Protein AF-A0A7V6VKV2-F1 (afdb_monomer)

Nearest PDB structures (foldseek):
  6hcl-assembly2_B  TM=8.418E-01  e=2.242E-02  Syntrophoba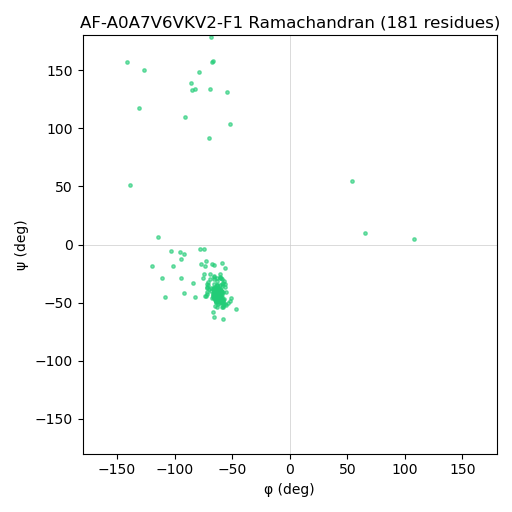cter fumaroxidans MPOB
  6zgr-assembly2_B  TM=8.637E-01  e=3.547E-02  Syntrophobacter fumaroxidans MPOB
  6g9x-assembly2_B  TM=8.181E-01  e=2.573E-02  Syntrophobacter fumaroxidans MPOB
  8sc6-assembly1_A  TM=5.958E-01  e=5.613E-02  Homo sapiens
  8sbe-assembly1_A  TM=6.631E-01  e=1.170E-01  Rattus norvegicus

pLDDT: mean 95.17, std 6.78, range [42.03, 98.62]

Sequence (183 aa):
VFFGTQSMHAYVLFGWMAQAYRDGGLGHAQAGIMTSILLAFGIPSGFVMPALVARMRDLRPIILVLGTCGMAGFLGLLYFPTTVPWLWAVLLGISGGSFPTAIALINARTRDYRVTMQVSAFVQSVGYVVAGTGPLLVGVALDVFGTWHVPLIGLAASAVVLVGSGFMAVSGPMIDDDLPETR

Secondary structure (DSSP, 8-state):
-HHHHHHHHHHHHHHHHHHHHHHTT--HHHHHHHHHHHHHTHHHHHHHHHHHHHH-S--HHHHHHHHHHHHHHHHHHHH-TTSSHHHHHHHHHHHTTHHHHHHHHHHHT--SHHHHHHHHHHHHHHHHHHHHHHHHHHHHHHHHHSSSHHHHHHHHHHHHHHHHHHHHHHH---GGGGS----

Radius of gyration: 17.21 Å; Cα contacts (8 Å, |Δi|>4): 238; chains: 1; bounding box: 44×28×52 Å

Foldseek 3Di:
DLLLLLLLLVLCLQPPQLVLLVLLPDDSVVSVVLSVLLVVLLVVLLVVQLVCLVPPPDCLVLLVQLLVLQLCLLVCSVPPSPPPVNSSSNSNSSNNSSNSNLLSLLVVQEDDPVSSVVCVCVCVVVSVVSSVVNNVVQVVCCVVPVDCNVSSVVSSVSSVVNSVVVNCSRPDHRPVVVDDPPD

Mean predicted aligned error: 3.43 Å

Structure (mmCIF, N/CA/C/O backbone):
data_AF-A0A7V6VKV2-F1
#
_entry.id   AF-A0A7V6VKV2-F1
#
loop_
_atom_site.group_PDB
_atom_site.id
_atom_site.type_symbol
_atom_site.label_atom_id
_atom_site.label_alt_id
_atom_site.label_comp_id
_atom_site.label_asym_id
_atom_site.label_entity_id
_atom_site.label_seq_id
_atom_site.pdbx_PDB_ins_code
_atom_site.Cartn_x
_atom_site.Cartn_y
_atom_site.Cartn_z
_atom_site.occupancy
_atom_site.B_iso_or_equiv
_atom_site.auth_seq_id
_atom_site.auth_comp_id
_atom_site.auth_asym_id
_atom_site.auth_atom_id
_atom_site.pdbx_PDB_model_num
ATOM 1 N N . VAL A 1 1 ? -11.666 -6.725 4.916 1.00 94.56 1 VAL A N 1
ATOM 2 C CA . VAL A 1 1 ? -11.416 -6.146 3.571 1.00 94.56 1 VAL A CA 1
ATOM 3 C C . VAL A 1 1 ? -10.302 -5.113 3.611 1.00 94.56 1 VAL A C 1
ATOM 5 O O . VAL A 1 1 ? -9.261 -5.418 3.056 1.00 94.56 1 VAL A O 1
ATOM 8 N N . PHE A 1 2 ? -10.449 -3.992 4.333 1.00 97.50 2 PHE A N 1
ATOM 9 C CA . PHE A 1 2 ? -9.424 -2.934 4.418 1.00 97.50 2 PHE A CA 1
ATOM 10 C C . PHE A 1 2 ? -8.009 -3.468 4.685 1.00 97.50 2 PHE A C 1
ATOM 12 O O . PHE A 1 2 ? -7.120 -3.282 3.857 1.00 97.50 2 PHE A O 1
ATOM 19 N N . PHE A 1 3 ? -7.842 -4.237 5.768 1.00 98.12 3 PHE A N 1
ATOM 20 C CA . PHE A 1 3 ? -6.550 -4.832 6.116 1.00 98.12 3 PHE A CA 1
ATOM 21 C C . PHE A 1 3 ? -6.005 -5.779 5.026 1.00 98.12 3 PHE A C 1
ATOM 23 O O . PHE A 1 3 ? -4.825 -5.767 4.691 1.00 98.12 3 PHE A O 1
ATOM 30 N N . GLY A 1 4 ? -6.872 -6.600 4.427 1.00 98.00 4 GLY A N 1
ATOM 31 C CA . GLY A 1 4 ? -6.478 -7.529 3.363 1.00 98.00 4 GLY A CA 1
ATOM 32 C C . GLY A 1 4 ? -6.012 -6.804 2.100 1.00 98.00 4 GLY A C 1
ATOM 33 O O . GLY A 1 4 ? -4.958 -7.130 1.565 1.00 98.00 4 GLY A O 1
ATOM 34 N N . THR A 1 5 ? -6.744 -5.777 1.656 1.00 98.00 5 THR A N 1
ATOM 35 C CA . THR A 1 5 ? -6.396 -4.986 0.464 1.00 98.00 5 THR A CA 1
ATOM 36 C C . THR A 1 5 ? -5.083 -4.231 0.652 1.00 98.00 5 THR A C 1
ATOM 38 O O . THR A 1 5 ? -4.216 -4.287 -0.215 1.00 98.00 5 THR A O 1
ATOM 41 N N . GLN A 1 6 ? -4.891 -3.574 1.798 1.00 98.12 6 GLN A N 1
ATOM 42 C CA . GLN A 1 6 ? -3.625 -2.900 2.087 1.00 98.12 6 GLN A CA 1
ATOM 43 C C . GLN A 1 6 ? -2.468 -3.901 2.228 1.00 98.12 6 GLN A C 1
ATOM 45 O O . GLN A 1 6 ? -1.341 -3.595 1.843 1.00 98.12 6 GLN A O 1
ATOM 50 N N . SER A 1 7 ? -2.721 -5.103 2.757 1.00 98.19 7 SER A N 1
ATOM 51 C CA . SER A 1 7 ? -1.677 -6.125 2.914 1.00 98.19 7 SER A CA 1
ATOM 52 C C . SER A 1 7 ? -1.287 -6.701 1.560 1.00 98.19 7 SER A C 1
ATOM 54 O O . SER A 1 7 ? -0.107 -6.907 1.296 1.00 98.19 7 SER A O 1
ATOM 56 N N . MET A 1 8 ? -2.264 -6.870 0.668 1.00 98.50 8 MET A N 1
ATOM 57 C CA . MET A 1 8 ? -2.043 -7.219 -0.731 1.00 98.50 8 MET A CA 1
ATOM 58 C C . MET A 1 8 ? -1.153 -6.183 -1.425 1.00 98.50 8 MET A C 1
ATOM 60 O O . MET A 1 8 ? -0.177 -6.560 -2.070 1.00 98.50 8 MET A O 1
ATOM 64 N N . HIS A 1 9 ? -1.441 -4.884 -1.258 1.00 98.31 9 HIS A N 1
ATOM 65 C CA . HIS A 1 9 ? -0.581 -3.814 -1.779 1.00 98.31 9 HIS A CA 1
ATOM 66 C C . HIS A 1 9 ? 0.834 -3.930 -1.225 1.00 98.31 9 HIS A C 1
ATOM 68 O O . HIS A 1 9 ? 1.780 -3.943 -2.002 1.00 98.31 9 HIS A O 1
ATOM 74 N N . ALA A 1 10 ? 0.986 -4.079 0.093 1.00 98.06 10 ALA A N 1
ATOM 75 C CA . ALA A 1 10 ? 2.295 -4.207 0.726 1.00 98.06 10 ALA A CA 1
ATOM 76 C C . ALA A 1 10 ? 3.091 -5.397 0.171 1.00 98.06 10 ALA A C 1
ATOM 78 O O . ALA A 1 10 ? 4.240 -5.233 -0.223 1.00 98.06 10 ALA A O 1
ATOM 79 N N . TYR A 1 11 ? 2.477 -6.576 0.062 1.00 98.06 11 TYR A N 1
ATOM 80 C CA . TYR A 1 11 ? 3.149 -7.773 -0.449 1.00 98.06 11 TYR A CA 1
ATOM 81 C C . TYR A 1 11 ? 3.588 -7.611 -1.904 1.00 98.06 11 TYR A C 1
ATOM 83 O O . TYR A 1 11 ? 4.697 -8.009 -2.262 1.00 98.06 11 TYR A O 1
ATOM 91 N N . VAL A 1 12 ? 2.752 -6.985 -2.736 1.00 98.31 12 VAL A N 1
ATOM 92 C CA . VAL A 1 12 ? 3.137 -6.658 -4.111 1.00 98.31 12 VAL A CA 1
ATOM 93 C C . VAL A 1 12 ? 4.293 -5.662 -4.122 1.00 98.31 12 VAL A C 1
ATOM 95 O O . VAL A 1 12 ? 5.292 -5.897 -4.795 1.00 98.31 12 VAL A O 1
ATOM 98 N N . LEU A 1 13 ? 4.215 -4.590 -3.335 1.00 97.88 13 LEU A N 1
ATOM 99 C CA . LEU A 1 13 ? 5.277 -3.589 -3.252 1.00 97.88 13 LEU A CA 1
ATOM 100 C C . LEU A 1 13 ? 6.609 -4.189 -2.766 1.00 97.88 13 LEU A C 1
ATOM 102 O O . LEU A 1 13 ? 7.668 -3.793 -3.244 1.00 97.88 13 LEU A O 1
ATOM 106 N N . PHE A 1 14 ? 6.575 -5.170 -1.865 1.00 96.25 14 PHE A N 1
ATOM 107 C CA . PHE A 1 14 ? 7.778 -5.823 -1.344 1.00 96.25 14 PHE A CA 1
ATOM 108 C C . PHE A 1 14 ? 8.431 -6.739 -2.380 1.00 96.25 14 PHE A C 1
ATOM 110 O O . PHE A 1 14 ? 9.651 -6.727 -2.529 1.00 96.25 14 PHE A O 1
ATOM 117 N N . GLY A 1 15 ? 7.626 -7.535 -3.088 1.00 95.81 15 GLY A N 1
ATOM 118 C CA . GLY A 1 15 ? 8.137 -8.540 -4.019 1.00 95.81 15 GLY A CA 1
ATOM 119 C C . GLY A 1 15 ? 8.468 -7.998 -5.408 1.00 95.81 15 GLY A C 1
ATOM 120 O O . GLY A 1 15 ? 9.405 -8.469 -6.045 1.00 95.81 15 GLY A O 1
ATOM 121 N N . TRP A 1 16 ? 7.715 -7.007 -5.883 1.00 97.62 16 TRP A N 1
ATOM 122 C CA . TRP A 1 16 ? 7.640 -6.705 -7.313 1.00 97.62 16 TRP A CA 1
ATOM 123 C C . TRP A 1 16 ? 8.092 -5.301 -7.696 1.00 97.62 16 TRP A C 1
ATOM 125 O O . TRP A 1 16 ? 8.409 -5.057 -8.856 1.00 97.62 16 TRP A O 1
ATOM 135 N N . MET A 1 17 ? 8.155 -4.363 -6.753 1.00 95.88 17 MET A N 1
ATOM 136 C CA . MET A 1 17 ? 8.323 -2.947 -7.087 1.00 95.88 17 MET A CA 1
ATOM 137 C C . MET A 1 17 ? 9.689 -2.639 -7.714 1.00 95.88 17 MET A C 1
ATOM 139 O O . MET A 1 17 ? 9.773 -1.888 -8.685 1.00 95.88 17 MET A O 1
ATOM 143 N N . ALA A 1 18 ? 10.757 -3.291 -7.244 1.00 97.00 18 ALA A N 1
ATOM 144 C CA . ALA A 1 18 ? 12.072 -3.167 -7.869 1.00 97.00 18 ALA A CA 1
ATOM 145 C C . ALA A 1 18 ? 12.051 -3.656 -9.325 1.00 97.00 18 ALA A C 1
ATOM 147 O O . ALA A 1 18 ? 12.643 -3.021 -10.193 1.00 97.00 18 ALA A O 1
ATOM 148 N N . GLN A 1 19 ? 11.352 -4.757 -9.609 1.00 97.44 19 GLN A N 1
ATOM 149 C CA . GLN A 1 19 ? 11.195 -5.245 -10.975 1.00 97.44 19 GLN A CA 1
ATOM 150 C C . GLN A 1 19 ? 10.345 -4.284 -11.813 1.00 97.44 19 GLN A C 1
ATOM 152 O O . GLN A 1 19 ? 10.777 -3.911 -12.894 1.00 97.44 19 GLN A O 1
ATOM 157 N N . ALA A 1 20 ? 9.213 -3.810 -11.295 1.00 97.31 20 ALA A N 1
ATOM 158 C CA . ALA A 1 20 ? 8.334 -2.886 -12.004 1.00 97.31 20 ALA A CA 1
ATOM 159 C C . ALA A 1 20 ? 9.041 -1.586 -12.424 1.00 97.31 20 ALA A C 1
ATOM 161 O O . ALA A 1 20 ? 8.872 -1.126 -13.550 1.00 97.31 20 ALA A O 1
ATOM 162 N N . TYR A 1 21 ? 9.896 -1.020 -11.565 1.00 97.19 21 TYR A N 1
ATOM 163 C CA . TYR A 1 21 ? 10.724 0.129 -11.942 1.00 97.19 21 TYR A CA 1
ATOM 164 C C . TYR A 1 21 ? 11.758 -0.207 -13.025 1.00 97.19 21 TYR A C 1
ATOM 166 O O . TYR A 1 21 ? 11.966 0.602 -13.929 1.00 97.19 21 TYR A O 1
ATOM 174 N N . ARG A 1 22 ? 12.410 -1.376 -12.950 1.00 97.50 22 ARG A N 1
ATOM 175 C CA . ARG A 1 22 ? 13.385 -1.804 -13.970 1.00 97.50 22 ARG A CA 1
ATOM 176 C C . ARG A 1 22 ? 12.726 -2.014 -15.324 1.00 97.50 22 ARG A C 1
ATOM 178 O O . ARG A 1 22 ? 13.208 -1.488 -16.320 1.00 97.50 22 ARG A O 1
ATOM 185 N N . ASP A 1 23 ? 11.608 -2.727 -15.340 1.00 96.62 23 ASP A N 1
ATOM 186 C CA . ASP A 1 23 ? 10.839 -3.007 -16.551 1.00 96.62 23 ASP A CA 1
ATOM 187 C C . ASP A 1 23 ? 10.242 -1.711 -17.131 1.00 96.62 23 ASP A C 1
ATOM 189 O O . ASP A 1 23 ? 10.081 -1.583 -18.341 1.00 96.62 23 ASP A O 1
ATOM 193 N N . GLY A 1 24 ? 9.985 -0.712 -16.278 1.00 94.12 24 GLY A N 1
ATOM 194 C CA . GLY A 1 24 ? 9.628 0.653 -16.670 1.00 94.12 24 GLY A CA 1
ATOM 195 C C . GLY A 1 24 ? 10.789 1.500 -17.213 1.00 94.12 24 GLY A C 1
ATOM 196 O O . GLY A 1 24 ? 10.557 2.635 -17.625 1.00 94.12 24 GLY A O 1
ATOM 197 N N . GLY A 1 25 ? 12.024 0.985 -17.223 1.00 95.62 25 GLY A N 1
ATOM 198 C CA . GLY A 1 25 ? 13.195 1.619 -17.838 1.00 95.62 25 GLY A CA 1
ATOM 199 C C . GLY A 1 25 ? 14.236 2.192 -16.869 1.00 95.62 25 GLY A C 1
ATOM 200 O O . GLY A 1 25 ? 15.195 2.816 -17.324 1.00 95.62 25 GLY A O 1
ATOM 201 N N . LEU A 1 26 ? 14.092 2.013 -15.550 1.00 96.69 26 LEU A N 1
ATOM 202 C CA . LEU A 1 26 ? 15.123 2.432 -14.590 1.00 96.69 26 LEU A CA 1
ATOM 203 C C . LEU A 1 26 ? 16.282 1.427 -14.536 1.00 96.69 26 LEU A C 1
ATOM 205 O O . LEU A 1 26 ? 16.096 0.216 -14.629 1.00 96.69 26 LEU A O 1
ATOM 209 N N . GLY A 1 27 ? 17.492 1.921 -14.262 1.00 97.38 27 GLY A N 1
ATOM 210 C CA . GLY A 1 27 ? 18.623 1.049 -13.945 1.00 97.38 27 GLY A CA 1
ATOM 211 C C . GLY A 1 27 ? 18.432 0.299 -12.617 1.00 97.38 27 GLY A C 1
ATOM 212 O O . GLY A 1 27 ? 17.723 0.761 -11.721 1.00 97.38 27 GLY A O 1
ATOM 213 N N . HIS A 1 28 ? 19.131 -0.831 -12.443 1.00 96.00 28 HIS A N 1
ATOM 214 C CA . HIS A 1 28 ? 19.044 -1.679 -11.240 1.00 96.00 28 HIS A CA 1
ATOM 215 C C . HIS A 1 28 ? 19.231 -0.904 -9.926 1.00 96.00 28 HIS A C 1
ATOM 217 O O . HIS A 1 28 ? 18.450 -1.080 -8.991 1.00 96.00 28 HIS A O 1
ATOM 223 N N . ALA A 1 29 ? 20.239 -0.027 -9.864 1.00 97.19 29 ALA A N 1
ATOM 224 C CA . ALA A 1 29 ? 20.520 0.770 -8.673 1.00 97.19 29 ALA A CA 1
ATOM 225 C C . ALA A 1 29 ? 19.383 1.757 -8.362 1.00 97.19 29 ALA A C 1
ATOM 227 O O . ALA A 1 29 ? 18.945 1.855 -7.219 1.00 97.19 29 ALA A O 1
ATOM 228 N N . GLN A 1 30 ? 18.859 2.451 -9.377 1.00 97.12 30 GLN A N 1
ATOM 229 C CA . GLN A 1 30 ? 17.777 3.420 -9.193 1.00 97.12 30 GLN A CA 1
ATOM 230 C C . GLN A 1 30 ? 16.481 2.736 -8.755 1.00 97.12 30 GLN A C 1
ATOM 232 O O . GLN A 1 30 ? 15.854 3.191 -7.805 1.00 97.12 30 GLN A O 1
ATOM 237 N N . ALA A 1 31 ? 16.113 1.620 -9.388 1.00 97.62 31 ALA A N 1
ATOM 238 C CA . ALA A 1 31 ? 14.945 0.833 -8.999 1.00 97.62 31 ALA A CA 1
ATOM 239 C C . ALA A 1 31 ? 15.043 0.329 -7.547 1.00 97.62 31 ALA A C 1
ATOM 241 O O . ALA A 1 31 ? 14.063 0.379 -6.799 1.00 97.62 31 ALA A O 1
ATOM 242 N N . GLY A 1 32 ? 16.243 -0.092 -7.127 1.00 97.56 32 GLY A N 1
ATOM 243 C CA . GLY A 1 32 ? 16.542 -0.429 -5.737 1.00 97.56 32 GLY A CA 1
ATOM 244 C C . GLY A 1 32 ? 16.316 0.754 -4.795 1.00 97.56 32 GLY A C 1
ATOM 245 O O . GLY A 1 32 ? 15.582 0.611 -3.824 1.00 97.56 32 GLY A O 1
ATOM 246 N N . ILE A 1 33 ? 16.851 1.936 -5.121 1.00 98.06 33 ILE A N 1
ATOM 247 C CA . ILE A 1 33 ? 16.667 3.157 -4.316 1.00 98.06 33 ILE A CA 1
ATOM 248 C C . ILE A 1 33 ? 15.185 3.535 -4.209 1.00 98.06 33 ILE A C 1
ATOM 250 O O . ILE A 1 33 ? 14.722 3.826 -3.111 1.00 98.06 33 ILE A O 1
ATOM 254 N N . MET A 1 34 ? 14.423 3.505 -5.309 1.00 98.19 34 MET A N 1
ATOM 255 C CA . MET A 1 34 ? 12.985 3.813 -5.274 1.00 98.19 34 MET A CA 1
ATOM 256 C C . MET A 1 34 ? 12.238 2.832 -4.366 1.00 98.19 34 MET A C 1
ATOM 258 O O . MET A 1 34 ? 11.403 3.236 -3.556 1.00 98.19 34 MET A O 1
ATOM 262 N N . THR A 1 35 ? 12.603 1.551 -4.447 1.00 97.75 35 THR A N 1
ATOM 263 C CA . THR A 1 35 ? 12.069 0.509 -3.564 1.00 97.75 35 THR A CA 1
ATOM 264 C C . THR A 1 35 ? 12.461 0.753 -2.109 1.00 97.75 35 THR A C 1
ATOM 266 O O . THR A 1 35 ? 11.635 0.635 -1.218 1.00 97.75 35 THR A O 1
ATOM 269 N N . SER A 1 36 ? 13.687 1.178 -1.823 1.00 98.00 36 SER A N 1
ATOM 270 C CA . SER A 1 36 ? 14.076 1.540 -0.458 1.00 98.00 36 SER A CA 1
ATOM 271 C C . SER A 1 36 ? 13.306 2.755 0.061 1.00 98.00 36 SER A C 1
ATOM 273 O O . SER A 1 36 ? 12.876 2.739 1.212 1.00 98.00 36 SER A O 1
ATOM 275 N N . ILE A 1 37 ? 13.086 3.779 -0.774 1.00 97.94 37 ILE A N 1
ATOM 276 C CA . ILE A 1 37 ? 12.322 4.978 -0.404 1.00 97.94 37 ILE A CA 1
ATOM 277 C C . ILE A 1 37 ? 10.912 4.587 0.029 1.00 97.94 37 ILE A C 1
ATOM 279 O O . ILE A 1 37 ? 10.511 4.951 1.130 1.00 97.94 37 ILE A O 1
ATOM 283 N N . LEU A 1 38 ? 10.172 3.822 -0.779 1.00 97.31 38 LEU A N 1
ATOM 284 C CA . LEU A 1 38 ? 8.790 3.478 -0.425 1.00 97.31 38 LEU A CA 1
ATOM 285 C C . LEU A 1 38 ? 8.707 2.645 0.864 1.00 97.31 38 LEU A C 1
ATOM 287 O O . LEU A 1 38 ? 7.821 2.875 1.682 1.00 97.31 38 LEU A O 1
ATOM 291 N N . LEU A 1 39 ? 9.648 1.720 1.086 1.00 96.44 39 LEU A N 1
ATOM 292 C CA . LEU A 1 39 ? 9.680 0.884 2.288 1.00 96.44 39 LEU A CA 1
ATOM 293 C C . LEU A 1 39 ? 10.066 1.689 3.529 1.00 96.44 39 LEU A C 1
ATOM 295 O O . LEU A 1 39 ? 9.534 1.444 4.612 1.00 96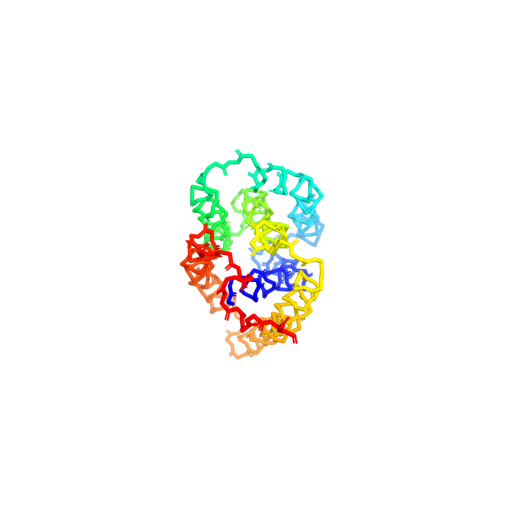.44 39 LEU A O 1
ATOM 299 N N . ALA A 1 40 ? 10.944 2.683 3.375 1.00 97.56 40 ALA A N 1
ATOM 300 C CA . ALA A 1 40 ? 11.368 3.548 4.467 1.00 97.56 40 ALA A CA 1
ATOM 301 C C . ALA A 1 40 ? 10.194 4.317 5.093 1.00 97.56 40 ALA A C 1
ATOM 303 O O . ALA A 1 40 ? 10.224 4.568 6.295 1.00 97.56 40 ALA A O 1
ATOM 304 N N . PHE A 1 41 ? 9.131 4.617 4.333 1.00 96.75 41 PHE A N 1
ATOM 305 C CA . PHE A 1 41 ? 7.901 5.232 4.859 1.00 96.75 41 PHE A CA 1
ATOM 306 C C . PHE A 1 41 ? 7.126 4.334 5.839 1.00 96.75 41 PHE A C 1
ATOM 308 O O . PHE A 1 41 ? 6.328 4.840 6.636 1.00 96.75 41 PHE A O 1
ATOM 315 N N . GLY A 1 42 ? 7.391 3.024 5.859 1.00 92.62 42 GLY A N 1
ATOM 316 C CA . GLY A 1 42 ? 6.848 2.113 6.868 1.00 92.62 42 GLY A CA 1
ATOM 317 C C . GLY A 1 42 ? 7.236 2.513 8.297 1.00 92.62 42 GLY A C 1
ATOM 318 O O . GLY A 1 42 ? 6.418 2.422 9.209 1.00 92.62 42 GLY A O 1
ATOM 319 N N . ILE A 1 43 ? 8.450 3.044 8.488 1.00 96.12 43 ILE A N 1
ATOM 320 C CA . ILE A 1 43 ? 8.948 3.474 9.801 1.00 96.12 43 ILE A CA 1
ATOM 321 C C . ILE A 1 43 ? 8.140 4.662 10.348 1.00 96.12 43 ILE A C 1
ATOM 323 O O . ILE A 1 43 ? 7.492 4.496 11.381 1.00 96.12 43 ILE A O 1
ATOM 327 N N . PRO A 1 44 ? 8.112 5.850 9.705 1.00 96.94 44 PRO A N 1
ATOM 328 C CA . PRO A 1 44 ? 7.372 6.989 10.234 1.00 96.94 44 PRO A CA 1
ATOM 329 C C . PRO A 1 44 ? 5.871 6.705 10.319 1.00 96.94 44 PRO A C 1
ATOM 331 O O . PRO A 1 44 ? 5.235 7.101 11.295 1.00 96.94 44 PRO A O 1
ATOM 334 N N . SER A 1 45 ? 5.292 5.983 9.353 1.00 95.69 45 SER A N 1
ATOM 335 C CA . SER A 1 45 ? 3.864 5.654 9.399 1.00 95.69 45 SER A CA 1
ATOM 336 C C . SER A 1 45 ? 3.495 4.779 10.602 1.00 95.69 45 SER A C 1
ATOM 338 O O . SER A 1 45 ? 2.442 5.006 11.199 1.00 95.69 45 SER A O 1
ATOM 340 N N . GLY A 1 46 ? 4.375 3.862 11.022 1.00 95.56 46 GLY A N 1
ATOM 341 C CA . GLY A 1 46 ? 4.197 3.037 12.219 1.00 95.56 46 GLY A CA 1
ATOM 342 C C . GLY A 1 46 ? 4.046 3.837 13.517 1.00 95.56 46 GLY A C 1
ATOM 343 O O . GLY A 1 46 ? 3.327 3.407 14.414 1.00 95.56 46 GLY A O 1
ATOM 344 N N . PHE A 1 47 ? 4.652 5.025 13.601 1.00 96.06 47 PHE A N 1
ATOM 345 C CA . PHE A 1 47 ? 4.518 5.917 14.759 1.00 96.06 47 PHE A CA 1
ATOM 346 C C . PHE A 1 47 ? 3.376 6.925 14.596 1.00 96.06 47 PHE A C 1
ATOM 348 O O . PHE A 1 47 ? 2.634 7.191 15.542 1.00 96.06 47 PHE A O 1
ATOM 355 N N . VAL A 1 48 ? 3.225 7.496 13.398 1.00 97.56 48 VAL A N 1
ATOM 356 C CA . VAL A 1 48 ? 2.270 8.584 13.148 1.00 97.56 48 VAL A CA 1
ATOM 357 C C . VAL A 1 48 ? 0.833 8.066 13.114 1.00 97.56 48 VAL A C 1
ATOM 359 O O . VAL A 1 48 ? -0.049 8.672 13.720 1.00 97.56 48 VAL A O 1
ATOM 362 N N . MET A 1 49 ? 0.573 6.944 12.439 1.00 97.69 49 MET A N 1
ATOM 363 C CA . MET A 1 49 ? -0.800 6.486 12.201 1.00 97.69 49 MET A CA 1
ATOM 364 C C . MET A 1 49 ? -1.546 6.080 13.478 1.00 97.69 49 MET A C 1
ATOM 366 O O . MET A 1 49 ? -2.683 6.526 13.633 1.00 97.69 49 MET A O 1
ATOM 370 N N . PRO A 1 50 ? -0.954 5.341 14.439 1.00 96.38 50 PRO A N 1
ATOM 371 C CA . PRO A 1 50 ? -1.634 5.051 15.701 1.00 96.38 50 PRO A CA 1
ATOM 372 C C . PRO A 1 50 ? -1.971 6.316 16.498 1.00 96.38 50 PRO A C 1
ATOM 374 O O . PRO A 1 50 ? -3.056 6.418 17.070 1.00 96.38 50 PRO A O 1
ATOM 377 N N . ALA A 1 51 ? -1.081 7.315 16.489 1.00 96.62 51 ALA A N 1
ATOM 378 C CA . ALA A 1 51 ? -1.323 8.592 17.155 1.00 96.62 51 ALA A CA 1
ATOM 379 C C . ALA A 1 51 ? -2.473 9.378 16.504 1.00 96.62 51 ALA A C 1
ATOM 381 O O . ALA A 1 51 ? -3.284 9.972 17.217 1.00 96.62 51 ALA A O 1
ATOM 382 N N . LEU A 1 52 ? -2.573 9.364 15.169 1.00 96.50 52 LEU A N 1
ATOM 383 C CA . LEU A 1 52 ? -3.704 9.960 14.453 1.00 96.50 52 LEU A CA 1
ATOM 384 C C . LEU A 1 52 ? -5.009 9.230 14.776 1.00 96.50 52 LEU A C 1
ATOM 386 O O . LEU A 1 52 ? -5.998 9.887 15.092 1.00 96.50 52 LEU A O 1
ATOM 390 N N . VAL A 1 53 ? -5.002 7.894 14.774 1.00 96.62 53 VAL A N 1
ATOM 391 C CA . VAL A 1 53 ? -6.183 7.084 15.111 1.00 96.62 53 VAL A CA 1
ATOM 392 C C . VAL A 1 53 ? -6.686 7.372 16.526 1.00 96.62 53 VAL A C 1
ATOM 394 O O . VAL A 1 53 ? -7.889 7.480 16.731 1.00 96.62 53 VAL A O 1
ATOM 397 N N . ALA A 1 54 ? -5.783 7.567 17.488 1.00 94.25 54 ALA A N 1
ATOM 398 C CA . ALA A 1 54 ? -6.155 7.856 18.872 1.00 94.25 54 ALA A CA 1
ATOM 399 C C . ALA A 1 54 ? -6.672 9.290 19.104 1.00 94.25 54 ALA A C 1
ATOM 401 O O . ALA A 1 54 ? -7.374 9.534 20.084 1.00 94.25 54 ALA A O 1
ATOM 402 N N . ARG A 1 55 ? -6.287 10.262 18.264 1.00 92.81 55 ARG A N 1
ATOM 403 C CA . ARG A 1 55 ? -6.539 11.697 18.513 1.00 92.81 55 ARG A CA 1
ATOM 404 C C . ARG A 1 55 ? -7.559 12.331 17.575 1.00 92.81 55 ARG A C 1
ATOM 406 O O . ARG A 1 55 ? -8.186 13.322 17.947 1.00 92.81 55 ARG A O 1
ATOM 413 N N . MET A 1 56 ? -7.694 11.828 16.352 1.00 93.06 56 MET A N 1
ATOM 414 C CA . MET A 1 56 ? -8.585 12.416 15.357 1.00 93.06 56 MET A CA 1
ATOM 415 C C . MET A 1 56 ? -10.021 11.940 15.558 1.00 93.06 56 MET A C 1
ATOM 417 O O . MET A 1 56 ? -10.283 10.750 15.692 1.00 93.06 56 MET A O 1
ATOM 421 N N . ARG A 1 57 ? -10.966 12.884 15.514 1.00 88.00 57 ARG A N 1
ATOM 422 C CA . ARG A 1 57 ? -12.406 12.581 15.552 1.00 88.00 57 ARG A CA 1
ATOM 423 C C . ARG A 1 57 ? -12.915 11.949 14.259 1.00 88.00 57 ARG A C 1
ATOM 425 O O . ARG A 1 57 ? -13.823 11.128 14.308 1.00 88.00 57 ARG A O 1
ATOM 432 N N . ASP A 1 58 ? -12.347 12.348 13.124 1.00 92.81 58 ASP A N 1
ATOM 433 C CA . ASP A 1 58 ? -12.696 11.823 11.807 1.00 92.81 58 ASP A CA 1
ATOM 434 C C . ASP A 1 58 ? -11.428 11.427 11.044 1.00 92.81 58 ASP A C 1
ATOM 436 O O . ASP A 1 58 ? -10.571 12.261 10.750 1.00 92.81 58 ASP A O 1
ATOM 440 N N . LEU A 1 59 ? -11.312 10.135 10.736 1.00 95.88 59 LEU A N 1
ATOM 441 C CA . LEU A 1 59 ? -10.193 9.545 10.000 1.00 95.88 59 LEU A CA 1
ATOM 442 C C . LEU A 1 59 ? -10.465 9.423 8.497 1.00 95.88 59 LEU A C 1
ATOM 444 O O . LEU A 1 59 ? -9.554 9.074 7.747 1.00 95.88 59 LEU A O 1
ATOM 448 N N . ARG A 1 6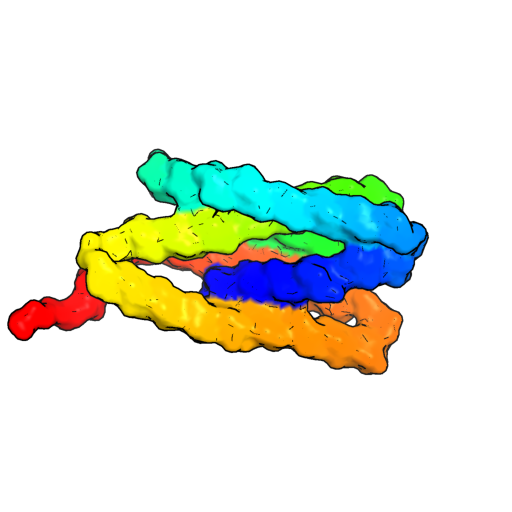0 ? -11.681 9.720 8.021 1.00 96.62 60 ARG A N 1
ATOM 449 C CA . ARG A 1 60 ? -12.028 9.626 6.593 1.00 96.62 60 ARG A CA 1
ATOM 450 C C . ARG A 1 60 ? -11.092 10.454 5.702 1.00 96.62 60 ARG A C 1
ATOM 452 O O . ARG A 1 60 ? -10.659 9.912 4.685 1.00 96.62 60 ARG A O 1
ATOM 459 N N . PRO A 1 61 ? -10.681 11.689 6.064 1.00 97.25 61 PRO A N 1
ATOM 460 C CA . PRO A 1 61 ? -9.710 12.434 5.262 1.00 97.25 61 PRO A CA 1
ATOM 461 C C . PRO A 1 61 ? -8.360 11.717 5.140 1.00 97.25 61 PRO A C 1
ATOM 463 O O . PRO A 1 61 ? -7.771 11.703 4.064 1.00 97.25 61 PRO A O 1
ATOM 466 N N . ILE A 1 62 ? -7.894 11.064 6.210 1.00 97.50 62 ILE A N 1
ATOM 467 C CA . ILE A 1 62 ? -6.649 10.286 6.186 1.00 97.50 62 ILE A CA 1
ATOM 468 C C . ILE A 1 62 ? -6.794 9.086 5.250 1.00 97.50 62 ILE A C 1
ATOM 470 O O . ILE A 1 62 ? -5.936 8.880 4.398 1.00 97.50 62 ILE A O 1
ATOM 474 N N . ILE A 1 63 ? -7.901 8.343 5.333 1.00 98.19 63 ILE A N 1
ATOM 475 C CA . ILE A 1 63 ? -8.162 7.215 4.425 1.00 98.19 63 ILE A CA 1
ATOM 476 C C . ILE A 1 63 ? -8.204 7.671 2.956 1.00 98.19 63 ILE A C 1
ATOM 478 O O . ILE A 1 63 ? -7.649 6.988 2.095 1.00 98.19 63 ILE A O 1
ATOM 482 N N . LEU A 1 64 ? -8.800 8.835 2.661 1.00 98.31 64 LEU A N 1
ATOM 483 C CA . LEU A 1 64 ? -8.783 9.408 1.308 1.00 98.31 64 LEU A CA 1
ATOM 484 C C . LEU A 1 64 ? -7.370 9.715 0.832 1.00 98.31 64 LEU A C 1
ATOM 486 O O . LEU A 1 64 ? -7.023 9.349 -0.288 1.00 98.31 64 LEU A O 1
ATOM 490 N N . VAL A 1 65 ? -6.556 10.373 1.657 1.00 98.44 65 VAL A N 1
ATOM 491 C CA . VAL A 1 65 ? -5.163 10.687 1.313 1.00 98.44 65 VAL A CA 1
ATOM 492 C C . VAL A 1 65 ? -4.378 9.404 1.043 1.00 98.44 65 VAL A C 1
ATOM 494 O O . VAL A 1 65 ? -3.761 9.276 -0.007 1.00 98.44 65 VAL A O 1
ATOM 497 N N . LEU A 1 66 ? -4.461 8.411 1.930 1.00 98.44 66 LEU A N 1
ATOM 498 C CA . LEU A 1 66 ? -3.752 7.139 1.765 1.00 98.44 66 LEU A CA 1
ATOM 499 C C . LEU A 1 66 ? -4.154 6.414 0.472 1.00 98.44 66 LEU A C 1
ATOM 501 O O . LEU A 1 66 ? -3.293 5.933 -0.269 1.00 98.44 66 LEU A O 1
ATOM 505 N N . GLY A 1 67 ? -5.452 6.359 0.170 1.00 98.31 67 GLY A N 1
ATOM 506 C CA . GLY A 1 67 ? -5.953 5.708 -1.037 1.00 98.31 67 GLY A CA 1
ATOM 507 C C . GLY A 1 67 ? -5.650 6.474 -2.323 1.00 98.31 67 GLY A C 1
ATOM 508 O O . GLY A 1 67 ? -5.255 5.865 -3.315 1.00 98.31 67 GLY A O 1
ATOM 509 N N . THR A 1 68 ? -5.772 7.803 -2.316 1.00 98.44 68 THR A N 1
ATOM 510 C CA . THR A 1 68 ? -5.441 8.642 -3.481 1.00 98.44 68 THR A CA 1
ATOM 511 C C . THR A 1 68 ? -3.945 8.653 -3.769 1.00 98.44 68 THR A C 1
ATOM 513 O O . THR A 1 68 ? -3.567 8.567 -4.934 1.00 98.44 68 THR A O 1
ATOM 516 N N . CYS A 1 69 ? -3.088 8.658 -2.744 1.00 98.62 69 CYS A N 1
ATOM 517 C CA . CYS A 1 69 ? -1.650 8.463 -2.915 1.00 98.62 69 CYS A CA 1
ATOM 518 C C . CYS A 1 69 ? -1.339 7.088 -3.527 1.00 98.62 69 CYS A C 1
ATOM 520 O O . CYS A 1 69 ? -0.542 7.011 -4.457 1.00 98.62 69 CYS A O 1
ATOM 522 N N . GLY A 1 70 ? -2.004 6.019 -3.073 1.00 98.44 70 GLY A N 1
ATOM 523 C CA . GLY A 1 70 ? -1.844 4.681 -3.654 1.00 98.44 70 GLY A CA 1
ATOM 524 C C . GLY A 1 70 ? -2.250 4.638 -5.128 1.00 98.44 70 GLY A C 1
ATOM 525 O O . GLY A 1 70 ? -1.467 4.231 -5.982 1.00 98.44 70 GLY A O 1
ATOM 526 N N . MET A 1 71 ? -3.444 5.149 -5.438 1.00 98.38 71 MET A N 1
ATOM 527 C CA . MET A 1 71 ? -3.958 5.283 -6.804 1.00 98.38 71 MET A CA 1
ATOM 528 C C . MET A 1 71 ? -2.992 6.072 -7.701 1.00 98.38 71 MET A C 1
ATOM 530 O O . MET A 1 71 ? -2.602 5.595 -8.764 1.00 98.38 71 MET A O 1
ATOM 534 N N . ALA A 1 72 ? -2.574 7.263 -7.266 1.00 98.38 72 ALA A N 1
ATOM 535 C CA . ALA A 1 72 ? -1.661 8.117 -8.017 1.00 98.38 72 ALA A CA 1
ATOM 536 C C . ALA A 1 72 ? -0.274 7.481 -8.182 1.00 98.38 72 ALA A C 1
ATOM 538 O O . ALA A 1 72 ? 0.328 7.614 -9.241 1.00 98.38 72 ALA A O 1
ATOM 539 N N . GLY A 1 73 ? 0.219 6.757 -7.176 1.00 98.25 73 GLY A N 1
ATOM 540 C CA . GLY A 1 73 ? 1.476 6.019 -7.249 1.00 98.25 73 GLY A CA 1
ATOM 541 C C . GLY A 1 73 ? 1.446 4.909 -8.302 1.00 98.25 73 GLY A C 1
ATOM 542 O O . GLY A 1 73 ? 2.344 4.839 -9.138 1.00 98.25 73 GLY A O 1
ATOM 543 N N . PHE A 1 74 ? 0.393 4.084 -8.319 1.00 98.44 74 PHE A N 1
ATOM 544 C CA . PHE A 1 74 ? 0.245 3.015 -9.314 1.00 98.44 74 PHE A CA 1
ATOM 545 C C . PHE A 1 74 ? 0.033 3.559 -10.732 1.00 98.44 74 PHE A C 1
ATOM 547 O O . PHE A 1 74 ? 0.664 3.077 -11.671 1.00 98.44 74 PHE A O 1
ATOM 554 N N . LEU A 1 75 ? -0.811 4.583 -10.901 1.00 98.12 75 LEU A N 1
ATOM 555 C CA . LEU A 1 75 ? -1.051 5.204 -12.209 1.00 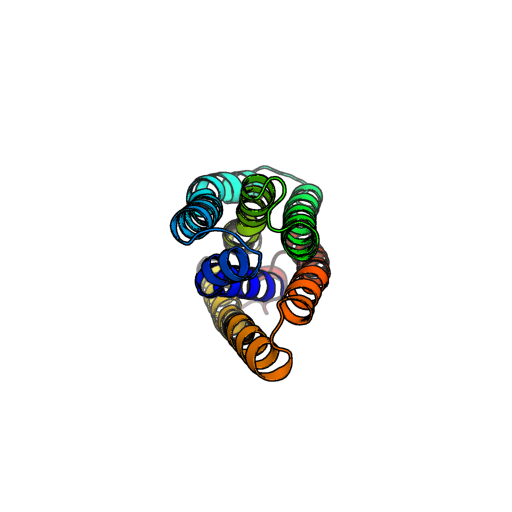98.12 75 LEU A CA 1
ATOM 556 C C . LEU A 1 75 ? 0.162 5.997 -12.712 1.00 98.12 75 LEU A C 1
ATOM 558 O O . LEU A 1 75 ? 0.474 5.959 -13.899 1.00 98.12 75 LEU A O 1
ATOM 562 N N . GLY A 1 76 ? 0.867 6.694 -11.821 1.00 97.44 76 GLY A N 1
ATOM 563 C CA . GLY A 1 76 ? 2.095 7.412 -12.151 1.00 97.44 76 GLY A CA 1
ATOM 564 C C . GLY A 1 76 ? 3.185 6.465 -12.637 1.00 97.44 76 GLY A C 1
ATOM 565 O O . GLY A 1 76 ? 3.818 6.729 -13.653 1.00 97.44 76 GLY A O 1
ATOM 566 N N . LEU A 1 77 ? 3.332 5.308 -11.988 1.00 96.50 77 LEU A N 1
ATOM 567 C CA . LEU A 1 77 ? 4.239 4.266 -12.454 1.00 96.50 77 LEU A CA 1
ATOM 568 C C . LEU A 1 77 ? 3.804 3.656 -13.796 1.00 96.50 77 LEU A C 1
ATOM 570 O O . LEU A 1 77 ? 4.653 3.349 -14.624 1.00 96.50 77 LEU A O 1
ATOM 574 N N . LEU A 1 78 ? 2.498 3.490 -14.018 1.00 96.94 78 LEU A N 1
ATOM 575 C CA . LEU A 1 78 ? 1.963 2.931 -15.259 1.00 96.94 78 LEU A CA 1
ATOM 576 C C . LEU A 1 78 ? 2.261 3.822 -16.471 1.00 96.94 78 LEU A C 1
ATOM 578 O O . LEU A 1 78 ? 2.714 3.329 -17.499 1.00 96.94 78 LEU A O 1
ATOM 582 N N . TYR A 1 79 ? 1.993 5.123 -16.356 1.00 96.75 79 TYR A N 1
ATOM 583 C CA . TYR A 1 79 ? 2.092 6.048 -17.488 1.00 96.75 79 TYR A CA 1
ATOM 584 C C . TYR A 1 79 ? 3.441 6.761 -17.579 1.00 96.75 79 TYR A C 1
ATOM 586 O O . TYR A 1 79 ? 3.877 7.120 -18.671 1.00 96.75 79 TYR A O 1
ATOM 594 N N . PHE A 1 80 ? 4.107 6.975 -16.444 1.00 96.00 80 PHE A N 1
ATOM 595 C CA . PHE A 1 80 ? 5.296 7.816 -16.338 1.00 96.00 80 PHE A CA 1
ATOM 596 C C . PHE A 1 80 ? 6.384 7.205 -15.430 1.00 96.00 80 PHE A C 1
ATOM 598 O O . PHE A 1 80 ? 6.906 7.899 -14.549 1.00 96.00 80 PHE A O 1
ATOM 605 N N . PRO A 1 81 ? 6.790 5.934 -15.637 1.00 92.00 81 PRO A N 1
ATOM 606 C CA . PRO A 1 81 ? 7.678 5.211 -14.717 1.00 92.00 81 PRO A CA 1
ATOM 607 C C . PRO A 1 81 ? 9.032 5.900 -14.497 1.00 92.00 81 PRO A C 1
ATOM 609 O O . PRO A 1 81 ? 9.572 5.860 -13.393 1.00 92.00 81 PRO A O 1
ATOM 612 N N . THR A 1 82 ? 9.568 6.564 -15.525 1.00 93.19 82 THR A N 1
ATOM 613 C CA . THR A 1 82 ? 10.863 7.267 -15.505 1.00 93.19 82 THR A CA 1
ATOM 614 C C . THR A 1 82 ? 10.754 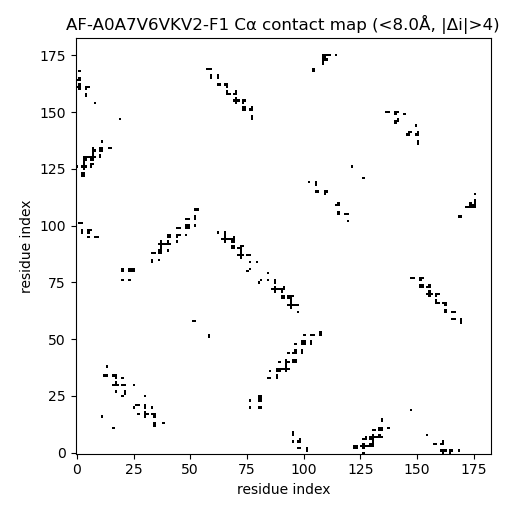8.756 -15.184 1.00 93.19 82 THR A C 1
ATOM 616 O O . THR A 1 82 ? 11.767 9.398 -14.907 1.00 93.19 82 THR A O 1
ATOM 619 N N . THR A 1 83 ? 9.548 9.329 -15.204 1.00 92.50 83 THR A N 1
ATOM 620 C CA . THR A 1 83 ? 9.350 10.762 -14.952 1.00 92.50 83 THR A CA 1
ATOM 621 C C . THR A 1 83 ? 9.099 10.966 -13.466 1.00 92.50 83 THR A C 1
ATOM 623 O O . THR A 1 83 ? 8.054 10.587 -12.952 1.00 92.50 83 THR A O 1
ATOM 626 N N . VAL A 1 84 ? 10.070 11.563 -12.770 1.00 94.31 84 VAL A N 1
ATOM 627 C CA . VAL A 1 84 ? 10.024 11.797 -11.313 1.00 94.31 84 VAL A CA 1
ATOM 628 C C . VAL A 1 84 ? 9.750 10.497 -10.516 1.00 94.31 84 VAL A C 1
ATOM 630 O O . VAL A 1 84 ? 8.838 10.447 -9.695 1.00 94.31 84 VAL A O 1
ATOM 633 N N . PRO A 1 85 ? 10.544 9.423 -10.702 1.00 95.31 85 PRO A N 1
ATOM 634 C CA . PRO A 1 85 ? 10.247 8.097 -10.142 1.00 95.31 85 PRO A CA 1
ATOM 635 C C . PRO A 1 85 ? 10.164 8.077 -8.609 1.00 95.31 85 PRO A C 1
ATOM 637 O O . PRO A 1 85 ? 9.424 7.276 -8.031 1.00 95.31 85 PRO A O 1
ATOM 640 N N . TRP A 1 86 ? 10.888 8.989 -7.951 1.00 97.38 86 TRP A N 1
ATOM 641 C CA . TRP A 1 86 ? 10.872 9.148 -6.498 1.00 97.38 86 TRP A CA 1
ATOM 642 C C . TRP A 1 86 ? 9.516 9.632 -5.981 1.00 97.38 86 TRP A C 1
ATOM 644 O O . TRP A 1 86 ? 9.142 9.276 -4.867 1.00 97.38 86 TRP A O 1
ATOM 654 N N . LEU A 1 87 ? 8.757 10.395 -6.777 1.00 98.19 87 LEU A N 1
ATOM 655 C CA . LEU A 1 87 ? 7.425 10.861 -6.396 1.00 98.19 87 LEU A CA 1
ATOM 656 C C . LEU A 1 87 ? 6.468 9.677 -6.273 1.00 98.19 87 LEU A C 1
ATOM 658 O O . LEU A 1 87 ? 5.765 9.562 -5.273 1.00 98.19 87 LEU A O 1
ATOM 662 N N . TRP A 1 88 ? 6.489 8.759 -7.243 1.00 98.00 88 TRP A N 1
ATOM 663 C CA . TRP A 1 88 ? 5.664 7.549 -7.203 1.00 98.00 88 TRP A CA 1
ATOM 664 C C . TRP A 1 88 ? 6.028 6.670 -6.002 1.00 98.00 88 TRP A C 1
ATOM 666 O O . TRP A 1 88 ? 5.134 6.214 -5.292 1.00 98.00 88 TRP A O 1
ATOM 676 N N . ALA A 1 89 ? 7.323 6.524 -5.700 1.00 98.25 89 ALA A N 1
ATOM 677 C CA . ALA A 1 89 ? 7.791 5.784 -4.528 1.00 98.25 89 ALA A CA 1
ATOM 678 C C . ALA A 1 89 ? 7.299 6.413 -3.215 1.00 98.25 89 ALA A C 1
ATOM 680 O O . ALA A 1 89 ? 6.819 5.706 -2.331 1.00 98.25 89 ALA A O 1
ATOM 681 N N . VAL A 1 90 ? 7.371 7.742 -3.097 1.00 98.56 90 VAL A N 1
ATOM 682 C CA . VAL A 1 90 ? 6.867 8.484 -1.932 1.00 98.56 90 VAL A CA 1
ATOM 683 C C . VAL A 1 90 ? 5.356 8.326 -1.788 1.00 98.56 90 VAL A C 1
ATOM 685 O O . VAL A 1 90 ? 4.882 8.047 -0.692 1.00 98.56 90 VAL A O 1
ATOM 688 N N . LEU A 1 91 ? 4.588 8.456 -2.872 1.00 98.62 91 LEU A N 1
ATOM 689 C CA . LEU A 1 91 ? 3.131 8.306 -2.834 1.00 98.62 91 LEU A CA 1
ATOM 690 C C . LEU A 1 91 ? 2.713 6.888 -2.414 1.00 98.62 91 LEU A C 1
ATOM 692 O O . LEU A 1 91 ? 1.849 6.730 -1.550 1.00 98.62 91 LEU A O 1
ATOM 696 N N . LEU A 1 92 ? 3.366 5.857 -2.955 1.00 98.56 92 LEU A N 1
ATOM 697 C CA . LEU A 1 92 ? 3.140 4.467 -2.545 1.00 98.56 92 LEU A CA 1
ATOM 698 C C . LEU A 1 92 ? 3.558 4.232 -1.085 1.00 98.56 92 LEU A C 1
ATOM 700 O O . LEU A 1 92 ? 2.837 3.570 -0.340 1.00 98.56 92 LEU A O 1
ATOM 704 N N . GLY A 1 93 ? 4.668 4.830 -0.647 1.00 98.25 93 GLY A N 1
ATOM 705 C CA . GLY A 1 93 ? 5.118 4.794 0.744 1.00 98.25 93 GLY A CA 1
ATOM 706 C C . GLY A 1 93 ? 4.118 5.437 1.711 1.00 98.25 93 GLY A C 1
ATOM 707 O O . GLY A 1 93 ? 3.783 4.844 2.735 1.00 98.25 93 GLY A O 1
ATOM 708 N N . ILE A 1 94 ? 3.576 6.610 1.362 1.00 98.62 94 ILE A N 1
ATOM 709 C CA . ILE A 1 94 ? 2.504 7.273 2.121 1.00 98.62 94 ILE A CA 1
ATOM 710 C C . ILE A 1 94 ? 1.281 6.359 2.198 1.00 98.62 94 ILE A C 1
ATOM 712 O O . ILE A 1 94 ? 0.768 6.139 3.292 1.00 98.62 94 ILE A O 1
ATOM 716 N N . SER A 1 95 ? 0.852 5.773 1.075 1.00 98.50 95 SER A N 1
ATOM 717 C CA . SER A 1 95 ? -0.273 4.827 1.032 1.00 98.50 95 SER A CA 1
ATOM 718 C C . SER A 1 95 ? -0.077 3.624 1.966 1.00 98.50 95 SER A C 1
ATOM 720 O O . SER A 1 95 ? -1.032 3.171 2.610 1.00 98.50 95 SER A O 1
ATOM 722 N N . GLY A 1 96 ? 1.174 3.174 2.132 1.00 97.81 96 GLY A N 1
ATOM 723 C CA . GLY A 1 96 ? 1.583 2.133 3.079 1.00 97.81 96 GLY A CA 1
ATOM 724 C C . GLY A 1 96 ? 1.217 2.419 4.542 1.00 97.81 96 GLY A C 1
ATOM 725 O O . GLY A 1 96 ? 1.054 1.480 5.323 1.00 97.81 96 GLY A O 1
ATOM 726 N N . GLY A 1 97 ? 0.963 3.683 4.903 1.00 98.12 97 GLY A N 1
ATOM 727 C CA . GLY A 1 97 ? 0.418 4.059 6.210 1.00 98.12 97 GLY A CA 1
ATOM 728 C C . GLY A 1 97 ? -0.940 3.428 6.533 1.00 98.12 97 GLY A C 1
ATOM 729 O O . GLY A 1 97 ? -1.303 3.317 7.700 1.00 98.12 97 GLY A O 1
ATOM 730 N N . SER A 1 98 ? -1.645 2.897 5.534 1.00 98.12 98 SER A N 1
ATOM 731 C CA . SER A 1 98 ? -2.879 2.133 5.734 1.00 98.12 98 SER A CA 1
ATOM 732 C C . SER A 1 98 ? -2.698 0.921 6.658 1.00 98.12 98 SER A C 1
ATOM 734 O O . SER A 1 98 ? -3.633 0.566 7.372 1.00 98.12 98 SER A O 1
ATOM 736 N N . PHE A 1 99 ? -1.515 0.289 6.679 1.00 98.00 99 PHE A N 1
ATOM 737 C CA . PHE A 1 99 ? -1.258 -0.887 7.522 1.00 98.00 99 PHE A CA 1
ATOM 738 C C . PHE A 1 99 ? -1.286 -0.558 9.020 1.00 98.00 99 PHE A C 1
ATOM 740 O O . PHE A 1 99 ? -2.123 -1.118 9.734 1.00 98.00 99 PHE A O 1
ATOM 747 N N . PRO A 1 100 ? -0.448 0.367 9.532 1.00 97.75 100 PRO A N 1
ATOM 748 C CA . PRO A 1 100 ? -0.516 0.743 10.938 1.00 97.75 100 PRO A CA 1
ATOM 749 C C . PRO A 1 100 ? -1.854 1.401 11.302 1.00 97.75 100 PRO A C 1
ATOM 751 O O . PRO A 1 100 ? -2.315 1.218 12.426 1.00 97.75 100 PRO A O 1
ATOM 754 N N . THR A 1 101 ? -2.534 2.087 10.370 1.00 97.94 101 THR A N 1
ATOM 755 C CA . THR A 1 101 ? -3.916 2.550 10.587 1.00 97.94 101 THR A CA 1
ATOM 756 C C . THR A 1 101 ? -4.869 1.382 10.842 1.00 97.94 101 THR A C 1
ATOM 758 O O . THR A 1 101 ? -5.641 1.432 11.795 1.00 97.94 101 THR A O 1
ATOM 761 N N . ALA A 1 102 ? -4.812 0.317 10.037 1.00 97.31 102 ALA A N 1
ATOM 762 C CA . ALA A 1 102 ? -5.673 -0.851 10.201 1.00 97.31 102 ALA A CA 1
ATOM 763 C C . ALA A 1 102 ? -5.443 -1.561 11.546 1.00 97.31 102 ALA A C 1
ATOM 765 O O . ALA A 1 102 ? -6.408 -1.913 12.221 1.00 97.31 102 ALA A O 1
ATOM 766 N N . ILE A 1 103 ? -4.182 -1.717 11.964 1.00 96.50 103 ILE A N 1
ATOM 767 C CA . ILE A 1 103 ? -3.843 -2.307 13.267 1.00 96.50 103 ILE A CA 1
ATOM 768 C C . ILE A 1 103 ? -4.311 -1.416 14.423 1.00 96.50 103 ILE A C 1
ATOM 770 O O . ILE A 1 103 ? -4.912 -1.903 15.379 1.00 96.50 103 ILE A O 1
ATOM 774 N N . ALA A 1 104 ? -4.078 -0.106 14.337 1.00 96.69 104 ALA A N 1
ATOM 775 C CA . ALA A 1 104 ? -4.512 0.833 15.366 1.00 96.69 104 ALA A CA 1
ATOM 776 C C . ALA A 1 104 ? -6.042 0.886 15.499 1.00 96.69 104 ALA A C 1
ATOM 778 O O . ALA A 1 104 ? -6.554 1.007 16.611 1.00 96.69 104 ALA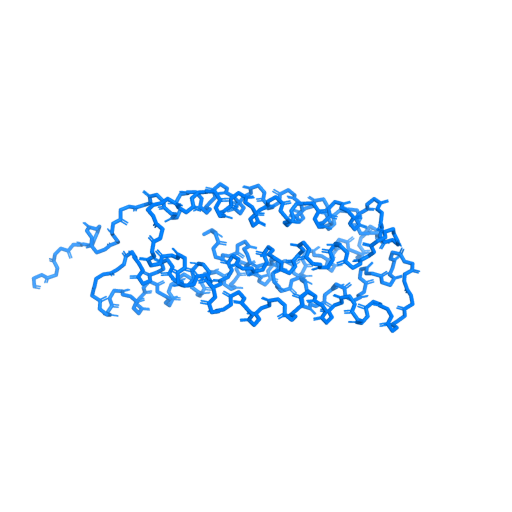 A O 1
ATOM 779 N N . LEU A 1 105 ? -6.773 0.748 14.388 1.00 95.94 105 LEU A N 1
ATOM 780 C CA . LEU A 1 105 ? -8.234 0.709 14.393 1.00 95.94 105 LEU A CA 1
ATOM 781 C C . LEU A 1 105 ? -8.797 -0.488 15.156 1.00 95.94 105 LEU A C 1
ATOM 783 O O . LEU A 1 105 ? -9.852 -0.336 15.758 1.00 95.94 105 LEU A O 1
ATOM 787 N N . ILE A 1 106 ? -8.111 -1.636 15.177 1.00 95.19 106 ILE A N 1
ATOM 788 C CA . ILE A 1 106 ? -8.551 -2.786 15.982 1.00 95.19 106 ILE A CA 1
ATOM 789 C C . ILE A 1 106 ? -8.642 -2.365 17.449 1.00 95.19 106 ILE A C 1
ATOM 791 O O . ILE A 1 106 ? -9.713 -2.452 18.031 1.00 95.19 106 ILE A O 1
ATOM 795 N N . ASN A 1 107 ? -7.563 -1.799 17.998 1.00 93.44 107 ASN A N 1
ATOM 796 C CA . ASN A 1 107 ? -7.540 -1.312 19.381 1.00 93.44 107 ASN A CA 1
ATOM 797 C C . ASN A 1 107 ? -8.532 -0.168 19.630 1.00 93.44 107 ASN A C 1
ATOM 799 O O . ASN A 1 107 ? -9.102 -0.070 20.708 1.00 93.44 107 ASN A O 1
ATOM 803 N N . ALA A 1 108 ? -8.737 0.719 18.653 1.00 92.69 108 ALA A N 1
ATOM 804 C CA . ALA A 1 108 ? -9.683 1.826 18.790 1.00 92.69 108 ALA A CA 1
ATOM 805 C C . ALA A 1 108 ? -11.157 1.377 18.742 1.00 92.69 108 ALA A C 1
ATOM 807 O O . ALA A 1 108 ? -12.044 2.165 19.070 1.00 92.69 108 ALA A O 1
ATOM 808 N N . ARG A 1 109 ? -11.424 0.142 18.300 1.00 91.62 109 ARG A N 1
ATOM 809 C CA . ARG A 1 109 ? -12.768 -0.427 18.125 1.00 91.62 109 ARG A CA 1
ATOM 810 C C . ARG A 1 109 ? -13.066 -1.590 19.061 1.00 91.62 109 ARG A C 1
ATOM 812 O O . ARG A 1 109 ? -14.132 -2.186 18.935 1.00 91.62 109 ARG A O 1
ATOM 819 N N . THR A 1 110 ? -12.169 -1.875 19.999 1.00 92.94 110 THR A N 1
ATOM 820 C CA . THR A 1 110 ? -12.354 -2.889 21.036 1.00 92.94 110 THR A CA 1
ATOM 821 C C . THR A 1 110 ? -12.118 -2.303 22.431 1.00 92.94 110 THR A C 1
ATOM 823 O O . THR A 1 110 ? -11.340 -1.360 22.588 1.00 92.94 110 THR A O 1
ATOM 826 N N . ARG A 1 111 ? -12.794 -2.825 23.463 1.00 90.94 111 ARG A N 1
ATOM 827 C CA . ARG A 1 111 ? -12.592 -2.431 24.872 1.00 90.94 111 ARG A CA 1
ATOM 828 C C . ARG A 1 111 ? -11.898 -3.528 25.671 1.00 90.94 111 ARG A C 1
ATOM 830 O O . ARG A 1 111 ? -10.978 -3.235 26.433 1.00 90.94 111 ARG A O 1
ATOM 837 N N . ASP A 1 112 ? -12.330 -4.777 25.504 1.00 91.94 112 ASP A N 1
ATOM 838 C CA . ASP A 1 112 ? -11.767 -5.919 26.225 1.00 91.94 112 ASP A CA 1
ATOM 839 C C . ASP A 1 112 ? -10.524 -6.469 25.505 1.00 91.94 112 ASP A C 1
ATOM 841 O O . ASP A 1 112 ? -10.528 -6.713 24.296 1.00 91.94 112 ASP A O 1
ATOM 845 N N . TYR A 1 113 ? -9.443 -6.716 26.252 1.00 91.38 113 TYR A N 1
ATOM 846 C CA . TYR A 1 113 ? -8.197 -7.260 25.702 1.00 91.38 113 TYR A CA 1
ATOM 847 C C . TYR A 1 113 ? -8.385 -8.617 25.002 1.00 91.38 113 TYR A C 1
ATOM 849 O O . TYR A 1 113 ? -7.692 -8.903 24.024 1.00 91.38 113 TYR A O 1
ATOM 857 N N . ARG A 1 114 ? -9.315 -9.459 25.469 1.00 91.62 114 ARG A N 1
ATOM 858 C CA . ARG A 1 114 ? -9.645 -10.754 24.861 1.00 91.62 114 ARG A CA 1
ATOM 859 C C . ARG A 1 114 ? -10.283 -10.554 23.494 1.00 91.62 114 ARG A C 1
ATOM 861 O O . ARG A 1 114 ? -9.881 -11.229 22.546 1.00 91.62 114 ARG A O 1
ATOM 868 N N . VAL A 1 115 ? -11.208 -9.599 23.382 1.00 92.44 115 VAL A N 1
ATOM 869 C CA . VAL A 1 115 ? -11.855 -9.233 22.114 1.00 92.44 115 VAL A CA 1
ATOM 870 C C . VAL A 1 115 ? -10.820 -8.651 21.157 1.00 92.44 115 VAL A C 1
ATOM 872 O O . VAL A 1 115 ? -10.710 -9.117 20.026 1.00 92.44 115 VAL A O 1
ATOM 875 N N . THR A 1 116 ? -9.971 -7.731 21.623 1.00 94.19 116 THR A N 1
ATOM 876 C CA . THR A 1 116 ? -8.849 -7.187 20.840 1.00 94.19 116 THR A CA 1
ATOM 877 C C . THR A 1 116 ? -7.971 -8.293 20.255 1.00 94.19 116 THR A C 1
ATOM 879 O O . THR A 1 116 ? -7.668 -8.275 19.060 1.00 94.19 116 THR A O 1
ATOM 882 N N . MET A 1 117 ? -7.573 -9.281 21.069 1.00 94.31 117 MET A N 1
ATOM 883 C CA . MET A 1 117 ? -6.753 -10.400 20.596 1.00 94.31 117 MET A CA 1
ATOM 884 C C . MET A 1 117 ? -7.477 -11.247 19.545 1.00 94.31 117 MET A C 1
ATOM 886 O O . MET A 1 117 ? -6.878 -11.579 18.522 1.00 94.31 117 MET A O 1
ATOM 890 N N . GLN A 1 118 ? -8.753 -11.575 19.763 1.00 94.12 118 GLN A N 1
ATOM 891 C CA . GLN A 1 118 ? -9.547 -12.377 18.826 1.00 94.12 118 GLN A CA 1
ATOM 892 C C . GLN A 1 118 ? -9.771 -11.653 17.494 1.00 94.12 118 GLN A C 1
ATOM 894 O O . GLN A 1 118 ? -9.521 -12.226 16.432 1.00 94.12 118 GLN A O 1
ATOM 899 N N . VAL A 1 119 ? -10.174 -10.381 17.542 1.00 94.25 119 VAL A N 1
ATOM 900 C CA . VAL A 1 119 ? -10.368 -9.539 16.354 1.00 94.25 119 VAL A CA 1
ATOM 901 C C . VAL A 1 119 ? -9.055 -9.396 15.595 1.00 94.25 119 VAL A C 1
ATOM 903 O O . VAL A 1 119 ? -9.031 -9.565 14.379 1.00 94.25 119 VAL A O 1
ATOM 906 N N . SER A 1 120 ? -7.949 -9.150 16.297 1.00 95.38 120 SER A N 1
ATOM 907 C CA . SER A 1 120 ? -6.629 -9.041 15.679 1.00 95.38 120 SER A CA 1
ATOM 908 C C . SER A 1 120 ? -6.210 -10.332 14.979 1.00 95.38 120 SER A C 1
ATOM 910 O O . SER A 1 120 ? -5.822 -10.293 13.810 1.00 95.38 120 SER A O 1
ATOM 912 N N . ALA A 1 121 ? -6.361 -11.482 15.642 1.00 96.12 121 ALA A N 1
ATOM 913 C CA . ALA A 1 121 ? -6.054 -12.781 15.054 1.00 96.12 121 ALA A CA 1
ATOM 914 C C . ALA A 1 121 ? -6.908 -13.059 13.809 1.00 96.12 121 ALA A C 1
ATOM 916 O O . ALA A 1 121 ? -6.372 -13.476 12.782 1.00 96.12 121 ALA A O 1
ATOM 917 N N . PHE A 1 122 ? -8.212 -12.783 13.869 1.00 95.81 122 PHE A N 1
ATOM 918 C CA . PHE A 1 122 ? -9.133 -12.978 12.750 1.00 95.81 122 PHE A CA 1
ATOM 919 C C . PHE A 1 122 ? -8.813 -12.057 11.565 1.00 95.81 122 PHE A C 1
ATOM 921 O O . PHE A 1 122 ? -8.618 -12.533 10.443 1.00 95.81 122 PHE A O 1
ATOM 928 N N . VAL A 1 123 ? -8.711 -10.746 11.814 1.00 95.88 123 VAL A N 1
ATOM 929 C CA . VAL A 1 123 ? -8.435 -9.728 10.788 1.00 95.88 123 VAL A CA 1
ATOM 930 C C . VAL A 1 123 ? -7.114 -10.010 10.086 1.00 95.88 123 VAL A C 1
ATOM 932 O O . VAL A 1 123 ? -7.064 -9.956 8.857 1.00 95.88 123 VAL A O 1
ATOM 935 N N . GLN A 1 124 ? -6.064 -10.337 10.842 1.00 96.81 124 GLN A N 1
ATOM 936 C CA . GLN A 1 124 ? -4.752 -10.612 10.270 1.00 96.81 124 GLN A CA 1
ATOM 937 C C . GLN A 1 124 ? -4.726 -11.947 9.524 1.00 96.81 124 GLN A C 1
ATOM 939 O O . GLN A 1 124 ? -4.216 -11.997 8.411 1.00 96.81 124 GLN A O 1
ATOM 944 N N . SER A 1 125 ? -5.324 -13.008 10.072 1.00 96.94 125 SER A N 1
ATOM 945 C CA . SER A 1 125 ? -5.320 -14.335 9.437 1.00 96.94 125 SER A CA 1
ATOM 946 C C . SER A 1 125 ? -6.053 -14.323 8.093 1.00 96.94 125 SER A C 1
ATOM 948 O O . SER A 1 125 ? -5.473 -14.669 7.066 1.00 96.94 125 SER A O 1
ATOM 950 N N . VAL A 1 126 ? -7.305 -13.850 8.064 1.00 97.06 126 VAL A N 1
ATOM 951 C CA . VAL A 1 126 ? -8.073 -13.708 6.811 1.00 97.06 126 VAL A CA 1
ATOM 952 C C . VAL A 1 126 ? -7.405 -12.687 5.890 1.00 97.06 126 VAL A C 1
ATOM 954 O O . VAL A 1 126 ? -7.307 -12.882 4.680 1.00 97.06 126 VAL A O 1
ATOM 957 N N . GLY A 1 127 ? -6.913 -11.598 6.474 1.00 97.44 127 GLY A N 1
ATOM 958 C CA . GLY A 1 127 ? -6.217 -10.534 5.775 1.00 97.44 127 GLY A CA 1
ATOM 959 C C . GLY A 1 127 ? -5.000 -10.997 4.990 1.00 97.44 127 GLY A C 1
ATOM 960 O O . GLY A 1 127 ? -4.867 -10.639 3.824 1.00 97.44 127 GLY A O 1
ATOM 961 N N . TYR A 1 128 ? -4.136 -11.806 5.597 1.00 97.00 128 TYR A N 1
ATOM 962 C CA . TYR A 1 128 ? -2.921 -12.293 4.953 1.00 97.00 128 TYR A CA 1
ATOM 963 C C . TYR A 1 128 ? -3.186 -13.390 3.920 1.00 97.00 128 TYR A C 1
ATOM 965 O O . TYR A 1 128 ? -2.471 -13.448 2.920 1.00 97.00 128 TYR A O 1
ATOM 973 N N . VAL A 1 129 ? -4.250 -14.187 4.082 1.00 97.44 129 VAL A N 1
ATOM 974 C CA . VAL A 1 129 ? -4.722 -15.086 3.012 1.00 97.44 129 VAL A CA 1
ATOM 975 C C . VAL A 1 129 ? -5.089 -14.276 1.766 1.00 97.44 129 VAL A C 1
ATOM 977 O O . VAL A 1 129 ? -4.641 -14.600 0.669 1.00 97.44 129 VAL A O 1
ATOM 980 N N . VAL A 1 130 ? -5.832 -13.176 1.933 1.00 96.00 130 VAL A N 1
ATOM 981 C CA . VAL A 1 130 ? -6.137 -12.243 0.834 1.00 96.00 130 VAL A CA 1
ATOM 982 C C . VAL A 1 130 ? -4.871 -11.537 0.333 1.00 96.00 130 VAL A C 1
ATOM 984 O O . VAL A 1 130 ? -4.704 -11.344 -0.864 1.00 96.00 130 VAL A O 1
ATOM 987 N N . ALA A 1 131 ? -3.944 -11.171 1.217 1.00 96.75 131 ALA A N 1
ATOM 988 C CA . ALA A 1 131 ? -2.712 -10.490 0.827 1.00 96.75 131 ALA A CA 1
ATOM 989 C C . ALA A 1 131 ? -1.858 -11.325 -0.136 1.00 96.75 131 ALA A C 1
ATOM 991 O O . ALA A 1 131 ? -1.336 -10.802 -1.123 1.00 96.75 131 ALA A O 1
ATOM 992 N N . GLY A 1 132 ? -1.753 -12.631 0.133 1.00 96.06 132 GLY A N 1
ATOM 993 C CA . GLY A 1 132 ? -0.979 -13.572 -0.673 1.00 96.06 132 GLY A CA 1
ATOM 994 C C . GLY A 1 132 ? -1.458 -13.689 -2.121 1.00 96.06 132 GLY A C 1
ATOM 995 O O . GLY A 1 132 ? -0.652 -13.986 -3.003 1.00 96.06 132 GLY A O 1
ATOM 996 N N . THR A 1 133 ? -2.730 -13.391 -2.407 1.00 96.38 133 THR A N 1
ATOM 997 C CA . THR A 1 133 ? -3.238 -13.448 -3.784 1.00 96.38 133 THR A CA 1
ATOM 998 C C . THR A 1 133 ? -2.659 -12.343 -4.662 1.00 96.38 133 THR A C 1
ATOM 1000 O O . THR A 1 133 ? -2.568 -12.528 -5.869 1.00 96.38 133 THR A O 1
ATOM 1003 N N . GLY A 1 134 ? -2.237 -11.211 -4.088 1.00 96.81 134 GLY A N 1
ATOM 1004 C CA . GLY A 1 134 ? -1.687 -10.079 -4.842 1.00 96.81 134 GLY A CA 1
ATOM 1005 C C . GLY A 1 134 ? -0.464 -10.458 -5.676 1.00 96.81 134 GLY A C 1
ATOM 1006 O O . GLY A 1 134 ? -0.544 -10.416 -6.903 1.00 96.81 134 GLY A O 1
ATOM 1007 N N . PRO A 1 135 ? 0.656 -10.868 -5.050 1.00 97.81 135 PRO A N 1
ATOM 1008 C CA . PRO A 1 135 ? 1.855 -11.282 -5.774 1.00 97.81 135 PRO A CA 1
ATOM 1009 C C . PRO A 1 135 ? 1.610 -12.412 -6.778 1.00 97.81 135 PRO A C 1
ATOM 1011 O O . PRO A 1 135 ? 2.200 -12.390 -7.853 1.00 97.81 135 PRO A O 1
ATOM 1014 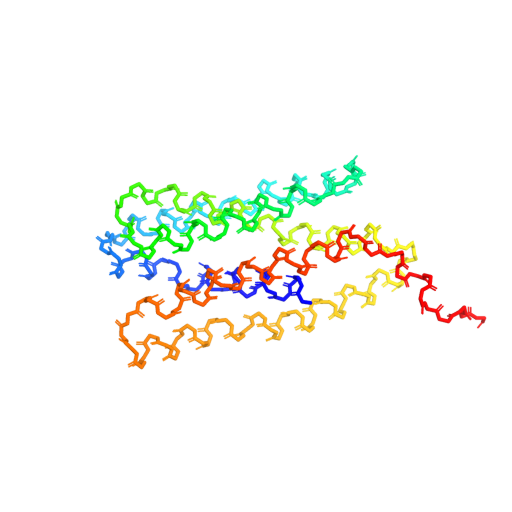N N . LEU A 1 136 ? 0.732 -13.368 -6.448 1.00 97.50 136 LEU A N 1
ATOM 1015 C CA . LEU A 1 136 ? 0.377 -14.468 -7.347 1.00 97.50 136 LEU A CA 1
ATOM 1016 C C . LEU A 1 136 ? -0.315 -13.951 -8.616 1.00 97.50 136 LEU A C 1
ATOM 1018 O O . LEU A 1 136 ? 0.085 -14.306 -9.720 1.00 97.50 136 LEU A O 1
ATOM 1022 N N . LEU A 1 137 ? -1.324 -13.089 -8.464 1.00 97.56 137 LEU A N 1
ATOM 1023 C CA . LEU A 1 137 ? -2.042 -12.492 -9.592 1.00 97.56 137 LEU A CA 1
ATOM 1024 C C . LEU A 1 137 ? -1.130 -11.602 -10.441 1.00 97.56 137 LEU A C 1
ATOM 1026 O O . LEU A 1 137 ? -1.248 -11.612 -11.663 1.00 97.56 137 LEU A O 1
ATOM 1030 N N . VAL A 1 138 ? -0.210 -10.864 -9.811 1.00 98.19 138 VAL A N 1
ATOM 1031 C CA . VAL A 1 138 ? 0.807 -10.078 -10.524 1.00 98.19 138 VAL A CA 1
ATOM 1032 C C . VAL A 1 138 ? 1.712 -10.991 -11.349 1.00 98.19 138 VAL A C 1
ATOM 1034 O O . VAL A 1 138 ? 1.879 -10.735 -12.536 1.00 98.19 138 VAL A O 1
ATOM 1037 N N . GLY A 1 139 ? 2.236 -12.070 -10.758 1.00 97.81 139 GLY A N 1
ATOM 1038 C CA . GLY A 1 139 ? 3.078 -13.038 -11.465 1.00 97.81 139 GLY A CA 1
ATOM 1039 C C . GLY A 1 139 ? 2.370 -13.655 -12.670 1.00 97.81 139 GLY A C 1
ATOM 1040 O O . GLY A 1 139 ? 2.867 -13.554 -13.785 1.00 97.81 139 GLY A O 1
ATOM 1041 N N . VAL A 1 140 ? 1.153 -14.176 -12.477 1.00 98.12 140 VAL A N 1
ATOM 1042 C CA . VAL A 1 140 ? 0.342 -14.746 -13.570 1.00 98.12 140 VAL A CA 1
ATOM 1043 C C . VAL A 1 140 ? 0.066 -13.714 -14.666 1.00 98.12 140 VAL A C 1
ATOM 1045 O O . VAL A 1 140 ? 0.150 -14.028 -15.850 1.00 98.12 140 VAL A O 1
ATOM 1048 N N . ALA A 1 141 ? -0.261 -12.473 -14.301 1.00 97.56 141 ALA A N 1
ATOM 1049 C CA . ALA A 1 141 ? -0.516 -11.427 -15.285 1.00 97.56 141 ALA A CA 1
ATOM 1050 C C . ALA A 1 141 ? 0.747 -11.064 -16.084 1.00 97.56 141 ALA A C 1
ATOM 1052 O O . ALA A 1 141 ? 0.653 -10.837 -17.289 1.00 97.56 141 ALA A O 1
ATOM 1053 N N . LEU A 1 142 ? 1.920 -11.034 -15.450 1.00 97.38 142 LEU A N 1
ATOM 1054 C CA . LEU A 1 142 ? 3.183 -10.804 -16.151 1.00 97.38 142 LEU A CA 1
ATOM 1055 C C . LEU A 1 142 ? 3.546 -11.975 -17.066 1.00 97.38 142 LEU A C 1
ATOM 1057 O O . LEU A 1 142 ? 3.960 -11.729 -18.195 1.00 97.38 142 LEU A O 1
ATOM 1061 N N . ASP A 1 143 ? 3.316 -13.216 -16.639 1.00 97.19 143 ASP A N 1
ATOM 1062 C CA . ASP A 1 143 ? 3.563 -14.403 -17.465 1.00 97.19 143 ASP A CA 1
ATOM 1063 C C . ASP A 1 143 ? 2.658 -14.442 -18.709 1.00 97.19 143 ASP A C 1
ATOM 1065 O O . ASP A 1 143 ? 3.100 -14.823 -19.792 1.00 97.19 143 ASP A O 1
ATOM 1069 N N . VAL A 1 144 ? 1.391 -14.029 -18.577 1.00 97.69 144 VAL A N 1
ATOM 1070 C CA . VAL A 1 144 ? 0.405 -14.061 -19.672 1.00 97.69 144 VAL A CA 1
ATOM 1071 C C . VAL A 1 144 ? 0.527 -12.856 -20.607 1.00 97.69 144 VAL A C 1
ATOM 1073 O O . VAL A 1 144 ? 0.459 -13.014 -21.825 1.00 97.69 144 VAL A O 1
ATOM 1076 N N . PHE A 1 145 ? 0.657 -11.644 -20.060 1.00 96.44 145 PHE A N 1
ATOM 1077 C CA . PHE A 1 145 ? 0.604 -10.405 -20.844 1.00 96.44 145 PHE A CA 1
ATOM 1078 C C . PHE A 1 145 ? 1.980 -9.804 -21.137 1.00 96.44 145 PHE A C 1
ATOM 1080 O O . PHE A 1 145 ? 2.077 -8.934 -22.000 1.00 96.44 145 PHE A O 1
ATOM 1087 N N . GLY A 1 146 ? 3.025 -10.190 -20.400 1.00 94.75 146 GLY A N 1
ATOM 1088 C CA . GLY A 1 146 ? 4.379 -9.652 -20.553 1.00 94.75 146 GLY A CA 1
ATOM 1089 C C . GLY A 1 146 ? 4.525 -8.165 -20.212 1.00 94.75 146 GLY A C 1
ATOM 1090 O O . GLY A 1 146 ? 5.556 -7.572 -20.520 1.00 94.75 146 GLY A O 1
ATOM 1091 N N . THR A 1 147 ? 3.506 -7.524 -19.622 1.00 95.88 147 THR A N 1
ATOM 1092 C CA . THR A 1 147 ? 3.526 -6.083 -19.322 1.00 95.88 147 THR A CA 1
ATOM 1093 C C . THR A 1 147 ? 2.880 -5.747 -17.979 1.00 95.88 147 THR A C 1
ATOM 1095 O O . THR A 1 147 ? 2.000 -6.452 -17.487 1.00 95.88 147 THR A O 1
ATOM 1098 N N . TRP A 1 148 ? 3.265 -4.599 -17.417 1.00 97.44 148 TRP A N 1
ATOM 1099 C CA . TRP A 1 148 ? 2.758 -4.089 -16.139 1.00 97.44 148 TRP A CA 1
ATOM 1100 C C . TRP A 1 148 ? 1.365 -3.449 -16.201 1.00 97.44 148 TRP A C 1
ATOM 1102 O O . TRP A 1 148 ? 0.819 -3.098 -15.156 1.00 97.44 148 TRP A O 1
ATOM 1112 N N . HIS A 1 149 ? 0.757 -3.326 -17.386 1.00 96.75 149 HIS A N 1
ATOM 1113 C CA . HIS A 1 149 ? -0.532 -2.646 -17.548 1.00 96.75 149 HIS A CA 1
ATOM 1114 C C . HIS A 1 149 ? -1.635 -3.285 -16.702 1.00 96.75 149 HIS A C 1
ATOM 1116 O O . HIS A 1 149 ? -2.267 -2.607 -15.894 1.00 96.75 149 HIS A O 1
ATOM 1122 N N . VAL A 1 150 ? -1.840 -4.597 -16.848 1.00 97.31 150 VAL A N 1
ATOM 1123 C CA . VAL A 1 150 ? -2.894 -5.322 -16.123 1.00 97.31 150 VAL A CA 1
ATOM 1124 C C . VAL A 1 150 ? -2.652 -5.3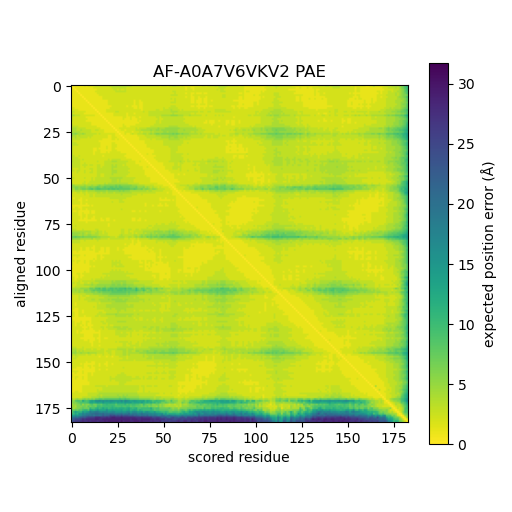08 -14.603 1.00 97.31 150 VAL A C 1
ATOM 1126 O O . VAL A 1 150 ? -3.569 -4.906 -13.880 1.00 97.31 150 VAL A O 1
ATOM 1129 N N . PRO A 1 151 ? -1.446 -5.642 -14.090 1.00 97.81 151 PRO A N 1
ATOM 1130 C CA . PRO A 1 151 ? -1.132 -5.513 -12.667 1.00 97.81 151 PRO A CA 1
ATOM 1131 C C . PRO A 1 151 ? -1.393 -4.117 -12.090 1.00 97.81 151 PRO A C 1
ATOM 1133 O O . PRO A 1 151 ? -2.072 -3.991 -11.072 1.00 97.81 151 PRO A O 1
ATOM 1136 N N . LEU A 1 152 ? -0.881 -3.061 -12.731 1.00 98.12 152 LEU A N 1
ATOM 1137 C CA . LEU A 1 152 ? -0.955 -1.702 -12.188 1.00 98.12 152 LEU A CA 1
ATOM 1138 C C . LEU A 1 152 ? -2.367 -1.125 -12.252 1.00 98.12 152 LEU A C 1
ATOM 1140 O O . LEU A 1 152 ? -2.782 -0.468 -11.300 1.00 98.12 152 LEU A O 1
ATOM 1144 N N . ILE A 1 153 ? -3.136 -1.417 -13.307 1.00 98.25 153 ILE A N 1
ATOM 1145 C CA . ILE A 1 153 ? -4.558 -1.048 -13.372 1.00 98.25 153 ILE A CA 1
ATOM 1146 C C . ILE A 1 153 ? -5.345 -1.774 -12.276 1.00 98.25 153 ILE A C 1
ATOM 1148 O O . ILE A 1 153 ? -6.163 -1.151 -11.602 1.00 98.25 153 ILE A O 1
ATOM 1152 N N . GLY A 1 154 ? -5.081 -3.065 -12.049 1.00 98.00 154 GLY A N 1
ATOM 1153 C CA . GLY A 1 154 ? -5.724 -3.831 -10.979 1.00 98.00 154 GLY A CA 1
ATOM 1154 C C . GLY A 1 154 ? -5.412 -3.276 -9.586 1.00 98.00 154 GLY A C 1
ATOM 1155 O O . GLY A 1 154 ? -6.315 -3.090 -8.767 1.00 98.00 154 GLY A O 1
ATOM 1156 N N . LEU A 1 155 ? -4.146 -2.940 -9.326 1.00 98.25 155 LEU A N 1
ATOM 1157 C CA . LEU A 1 155 ? -3.714 -2.327 -8.067 1.00 98.25 155 LEU A CA 1
ATOM 1158 C C . LEU A 1 155 ? -4.336 -0.942 -7.871 1.00 98.25 155 LEU A C 1
ATOM 1160 O O . LEU A 1 155 ? -4.907 -0.681 -6.811 1.00 98.25 155 LEU A O 1
ATOM 1164 N N . ALA A 1 156 ? -4.323 -0.102 -8.907 1.00 98.12 156 ALA A N 1
ATOM 1165 C CA . ALA A 1 156 ? -4.990 1.194 -8.918 1.00 98.12 156 ALA A CA 1
ATOM 1166 C C . ALA A 1 156 ? -6.492 1.047 -8.613 1.00 98.12 156 ALA A C 1
ATOM 1168 O O . ALA A 1 156 ? -6.991 1.641 -7.660 1.00 98.12 156 ALA A O 1
ATOM 1169 N N . ALA A 1 157 ? -7.208 0.170 -9.319 1.00 98.06 157 ALA A N 1
ATOM 1170 C CA . ALA A 1 157 ? -8.626 -0.093 -9.071 1.00 98.06 157 ALA A CA 1
ATOM 1171 C C . ALA A 1 157 ? -8.890 -0.579 -7.634 1.00 98.06 157 ALA A C 1
ATOM 1173 O O . ALA A 1 157 ? -9.819 -0.116 -6.970 1.00 98.06 157 ALA A O 1
ATOM 1174 N N . SER A 1 158 ? -8.036 -1.455 -7.102 1.00 97.88 158 SER A N 1
ATOM 1175 C CA . SER A 1 158 ? -8.159 -1.930 -5.721 1.00 97.88 158 SER A CA 1
ATOM 1176 C C . SER A 1 158 ? -7.890 -0.842 -4.667 1.00 97.88 158 SER A C 1
ATOM 1178 O O . SER A 1 158 ? -8.341 -0.985 -3.531 1.00 97.88 158 SER A O 1
ATOM 1180 N N . ALA A 1 159 ? -7.260 0.287 -5.017 1.00 97.44 159 ALA A N 1
ATOM 1181 C CA . ALA A 1 159 ? -7.173 1.446 -4.126 1.00 97.44 159 ALA A CA 1
ATOM 1182 C C . ALA A 1 159 ? -8.554 2.083 -3.864 1.00 97.44 159 ALA A C 1
ATOM 1184 O O . ALA A 1 159 ? -8.786 2.617 -2.781 1.00 97.44 159 ALA A O 1
ATOM 1185 N N . VAL A 1 160 ? -9.518 1.953 -4.784 1.00 97.69 160 VAL A N 1
ATOM 1186 C CA . VAL A 1 160 ? -10.918 2.346 -4.522 1.00 97.69 160 VAL A CA 1
ATOM 1187 C C . VAL A 1 160 ? -11.536 1.443 -3.454 1.00 97.69 160 VAL A C 1
ATOM 1189 O O . VAL A 1 160 ? -12.198 1.926 -2.536 1.00 97.69 160 VAL A O 1
ATOM 1192 N N . VAL A 1 161 ? -11.266 0.135 -3.525 1.00 98.00 161 VAL A N 1
ATOM 1193 C CA . VAL A 1 161 ? -11.708 -0.840 -2.513 1.00 98.00 161 VAL A CA 1
ATOM 1194 C C . VAL A 1 161 ? -11.065 -0.537 -1.160 1.00 98.00 161 VAL A C 1
ATOM 1196 O O . VAL A 1 161 ? -11.740 -0.603 -0.130 1.00 98.00 161 VAL A O 1
ATOM 1199 N N . LEU A 1 162 ? -9.787 -0.151 -1.150 1.00 98.38 162 LEU A N 1
ATOM 1200 C CA . LEU A 1 162 ? -9.086 0.294 0.052 1.00 98.38 162 LEU A CA 1
ATOM 1201 C C . LEU A 1 162 ? -9.797 1.495 0.693 1.00 98.38 162 LEU A C 1
ATOM 1203 O O . LEU A 1 162 ? -10.104 1.446 1.880 1.00 98.38 162 LEU A O 1
ATOM 1207 N N . VAL A 1 163 ? -10.120 2.536 -0.083 1.00 98.31 163 VAL A N 1
ATOM 1208 C CA . VAL A 1 163 ? -10.829 3.723 0.426 1.00 98.31 163 VAL A CA 1
ATOM 1209 C C . VAL A 1 163 ? -12.215 3.361 0.947 1.00 98.31 163 VAL A C 1
ATOM 1211 O O . VAL A 1 163 ? -12.544 3.694 2.084 1.00 98.31 163 VAL A O 1
ATOM 1214 N N . GLY A 1 164 ? -13.018 2.652 0.150 1.00 97.81 164 GLY A N 1
ATOM 1215 C CA . GLY A 1 164 ? -14.387 2.294 0.521 1.00 97.81 164 GLY A CA 1
ATOM 1216 C C . GLY A 1 164 ? -14.435 1.436 1.786 1.00 97.81 164 GLY A C 1
ATOM 1217 O O . GLY A 1 164 ? -15.174 1.731 2.724 1.00 97.81 164 GLY A O 1
ATOM 1218 N N . SER A 1 165 ? -13.585 0.412 1.860 1.00 97.56 165 SER A N 1
ATOM 1219 C CA . SER A 1 165 ? -13.505 -0.439 3.050 1.00 97.56 165 SER A CA 1
ATOM 1220 C C . SER A 1 165 ? -12.880 0.273 4.254 1.00 97.56 165 SER A C 1
ATOM 1222 O O . SER A 1 165 ? -13.294 0.017 5.384 1.00 97.56 165 SER A O 1
ATOM 1224 N N . GLY A 1 166 ? -11.940 1.196 4.039 1.00 97.44 166 GLY A N 1
ATOM 1225 C CA . GLY A 1 166 ? -11.372 2.036 5.091 1.00 97.44 166 GLY A CA 1
ATOM 1226 C C . GLY A 1 166 ? -12.406 2.993 5.684 1.00 97.44 166 GLY A C 1
ATOM 1227 O O . GLY A 1 166 ? -12.484 3.123 6.900 1.00 97.44 166 GLY A O 1
ATOM 1228 N N . PHE A 1 167 ? -13.270 3.591 4.859 1.00 97.31 167 PHE A N 1
ATOM 1229 C CA . PHE A 1 167 ? -14.383 4.439 5.307 1.00 97.31 167 PHE A CA 1
ATOM 1230 C C . PHE A 1 167 ? -15.362 3.694 6.207 1.00 97.31 167 PHE A C 1
ATOM 1232 O O . PHE A 1 167 ? -15.800 4.231 7.229 1.00 97.31 167 PHE A O 1
ATOM 1239 N N . MET A 1 168 ? -15.677 2.452 5.844 1.00 94.38 168 MET A N 1
ATOM 1240 C CA . MET A 1 168 ? -16.499 1.581 6.676 1.00 94.38 168 MET A CA 1
ATOM 1241 C C . MET A 1 168 ? -15.792 1.233 7.988 1.00 94.38 168 MET A C 1
ATOM 1243 O O . MET A 1 168 ? -16.394 1.363 9.050 1.00 94.38 168 MET A O 1
ATOM 1247 N N . ALA A 1 169 ? -14.506 0.876 7.936 1.00 93.75 169 ALA A N 1
ATOM 1248 C CA . ALA A 1 169 ? -13.727 0.526 9.124 1.00 93.75 169 ALA A CA 1
ATOM 1249 C C . ALA A 1 169 ? -13.608 1.694 10.121 1.00 93.75 169 ALA A C 1
ATOM 1251 O O . ALA A 1 169 ? -13.745 1.497 11.327 1.00 93.75 169 ALA A O 1
ATOM 1252 N N . VAL A 1 170 ? -13.405 2.926 9.638 1.00 93.75 170 VAL A N 1
ATOM 1253 C CA . VAL A 1 170 ? -13.314 4.108 10.513 1.00 93.75 170 VAL A CA 1
ATOM 1254 C C . VAL A 1 170 ? -14.668 4.588 11.024 1.00 93.75 170 VAL A C 1
ATOM 1256 O O . VAL A 1 170 ? -14.688 5.350 11.982 1.00 93.75 170 VAL A O 1
ATOM 1259 N N . SER A 1 171 ? -15.785 4.170 10.422 1.00 89.00 171 SER A N 1
ATOM 1260 C CA . SER A 1 171 ? -17.137 4.604 10.816 1.00 89.00 171 SER A CA 1
ATOM 1261 C C . SER A 1 171 ? -17.912 3.558 11.626 1.00 89.00 171 SER A C 1
ATOM 1263 O O . SER A 1 171 ? -19.024 3.851 12.055 1.00 89.00 171 SER A O 1
ATOM 1265 N N . GLY A 1 172 ? -17.365 2.352 11.806 1.00 81.06 172 GLY A N 1
ATOM 1266 C CA . GLY A 1 172 ? -18.049 1.252 12.490 1.00 81.06 172 GLY A CA 1
ATOM 1267 C C . GLY A 1 172 ? -18.271 1.491 13.993 1.00 81.06 172 GLY A C 1
ATOM 1268 O O . GLY A 1 172 ? -17.545 2.289 14.594 1.00 81.06 172 GLY A O 1
ATOM 1269 N N . PRO A 1 173 ? -19.264 0.818 14.606 1.00 83.94 173 PRO A N 1
ATOM 1270 C CA . PRO A 1 173 ? -19.466 0.816 16.057 1.00 83.94 173 PRO A CA 1
ATOM 1271 C C . PRO A 1 173 ? -18.332 0.073 16.792 1.00 83.94 173 PRO A C 1
ATOM 1273 O O . PRO A 1 173 ? -17.382 -0.411 16.170 1.00 83.94 173 PRO A O 1
ATOM 1276 N N . MET A 1 174 ? -18.393 0.026 18.128 1.00 88.50 174 MET A N 1
ATOM 1277 C CA . MET A 1 174 ? -17.484 -0.820 18.910 1.00 88.50 174 MET A CA 1
ATOM 1278 C C . MET A 1 174 ? -17.833 -2.285 18.669 1.00 88.50 174 MET A C 1
ATOM 1280 O O . MET A 1 174 ? -18.999 -2.656 18.727 1.00 88.50 174 MET A O 1
ATOM 1284 N N . ILE A 1 175 ? -16.821 -3.113 18.420 1.00 87.38 175 ILE A N 1
ATOM 1285 C CA . ILE A 1 175 ? -17.020 -4.528 18.085 1.00 87.38 175 ILE A CA 1
ATOM 1286 C C . ILE A 1 175 ? -17.529 -5.307 19.303 1.00 87.38 175 ILE A C 1
ATOM 1288 O O . ILE A 1 175 ? -18.274 -6.268 19.14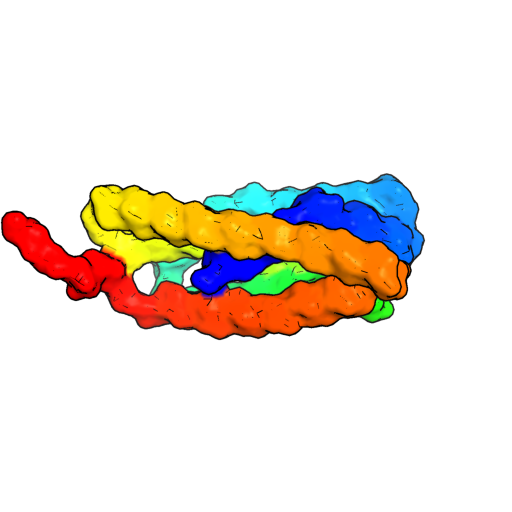5 1.00 87.38 175 ILE A O 1
ATOM 1292 N N . ASP A 1 176 ? -17.167 -4.884 20.519 1.00 88.00 176 ASP A N 1
ATOM 1293 C CA . ASP A 1 176 ? -17.654 -5.509 21.753 1.00 88.00 176 ASP A CA 1
ATOM 1294 C C . ASP A 1 176 ? -19.187 -5.452 21.868 1.00 88.00 176 ASP A C 1
ATOM 1296 O O . ASP A 1 176 ? -19.771 -6.348 22.467 1.00 88.00 176 ASP A O 1
ATOM 1300 N N . ASP A 1 177 ? -19.837 -4.435 21.283 1.00 85.00 177 ASP A N 1
ATOM 1301 C CA . ASP A 1 177 ? -21.292 -4.246 21.372 1.00 85.00 177 ASP A CA 1
ATOM 1302 C C . ASP A 1 177 ? -22.067 -5.265 20.494 1.00 85.00 177 ASP A C 1
ATOM 1304 O O . ASP A 1 177 ? -23.254 -5.494 20.719 1.00 85.00 177 ASP A O 1
ATOM 1308 N N . ASP A 1 178 ? -21.400 -5.901 19.520 1.00 81.44 178 ASP A N 1
ATOM 1309 C CA . ASP A 1 178 ? -21.981 -6.916 18.625 1.00 81.44 178 ASP A CA 1
ATOM 1310 C C . ASP A 1 178 ? -21.818 -8.355 19.160 1.00 81.44 178 ASP A C 1
ATOM 1312 O O . ASP A 1 178 ? -22.357 -9.309 18.587 1.00 81.44 178 ASP A O 1
ATOM 1316 N N . LEU A 1 179 ? -21.053 -8.543 20.241 1.00 76.31 179 LEU A N 1
ATOM 1317 C CA . LEU A 1 179 ? -20.847 -9.853 20.849 1.00 76.31 179 LEU A CA 1
ATOM 1318 C C . LEU A 1 179 ? -21.982 -10.158 21.838 1.00 76.31 179 LEU A C 1
ATOM 1320 O O . LEU A 1 179 ? -22.381 -9.278 22.601 1.00 76.31 179 LEU A O 1
ATOM 1324 N N . PRO A 1 180 ? -22.503 -11.401 21.875 1.00 69.00 180 PRO A N 1
ATOM 1325 C CA . PRO A 1 180 ? -23.443 -11.797 22.916 1.00 69.00 180 PRO A CA 1
ATOM 1326 C C . PRO A 1 180 ? -22.809 -11.520 24.278 1.00 69.00 180 PRO A C 1
ATOM 1328 O O . PRO A 1 180 ? -21.662 -11.921 24.483 1.00 69.00 180 PRO A O 1
ATOM 1331 N N . GLU A 1 181 ? -23.534 -10.867 25.195 1.00 61.88 181 GLU A N 1
ATOM 1332 C CA . GLU A 1 181 ? -23.084 -10.707 26.580 1.00 61.88 181 GLU A CA 1
ATOM 1333 C C . GLU A 1 181 ? -22.716 -12.092 27.120 1.00 61.88 181 GLU A C 1
ATOM 1335 O O . GLU A 1 181 ? -23.587 -12.922 27.401 1.00 61.88 181 GLU A O 1
ATOM 1340 N N . THR A 1 182 ? -21.419 -12.381 27.209 1.00 54.69 182 THR A N 1
ATOM 1341 C CA . THR A 1 182 ? -20.937 -13.614 27.816 1.00 54.69 182 THR A CA 1
ATOM 1342 C C . THR A 1 182 ? -21.198 -13.497 29.311 1.00 54.69 182 THR A C 1
ATOM 1344 O O . THR A 1 182 ? -20.396 -12.909 30.037 1.00 54.69 182 THR A O 1
ATOM 1347 N N . ARG A 1 183 ? -22.371 -13.984 29.730 1.00 42.03 183 ARG A N 1
ATOM 1348 C CA . ARG A 1 183 ? -22.678 -14.350 31.114 1.00 42.03 183 ARG A CA 1
ATOM 1349 C C . ARG A 1 183 ? -21.793 -15.499 31.577 1.00 42.03 183 ARG A C 1
ATOM 1351 O O . ARG A 1 183 ? -21.526 -16.400 30.750 1.00 42.03 183 ARG A O 1
#

Solvent-accessible surface area (backbone atoms only — not comparable to full-atom values): 9174 Å² total; per-residue (Å²): 104,32,56,14,48,45,40,14,50,50,47,30,53,72,75,40,39,41,55,54,35,33,79,49,70,38,54,74,68,58,14,45,50,33,42,50,52,20,55,54,34,49,58,62,23,57,60,49,28,39,55,45,65,76,68,50,93,69,56,58,68,56,38,48,51,27,23,50,27,31,26,50,16,32,48,38,44,69,79,36,39,70,62,64,45,61,56,31,21,48,26,38,10,53,21,52,29,49,52,36,35,48,58,36,47,48,59,76,28,37,82,50,71,68,56,35,52,52,52,48,53,50,52,50,54,59,15,49,59,52,9,58,49,36,47,53,53,38,50,53,39,36,74,74,67,72,45,66,63,65,45,31,52,51,52,27,56,46,23,54,52,30,30,56,35,35,46,51,66,73,68,55,74,55,56,63,78,77,49,79,83,84,122